Protein AF-A0A7V4AUJ7-F1 (afdb_monomer)

Solvent-accessible surface area (backbone atoms only — not comparable to full-atom values): 18525 Å² total; per-residue (Å²): 136,83,88,82,91,78,90,82,88,80,89,81,88,78,79,81,79,78,72,78,74,72,74,77,81,68,85,51,76,66,56,59,48,64,54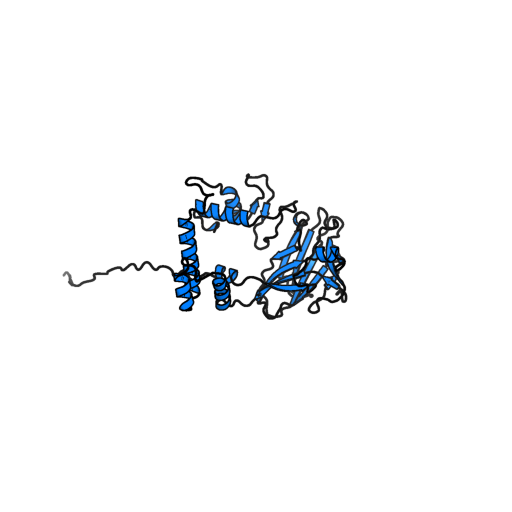,50,55,68,39,84,62,47,52,26,65,80,48,88,76,77,71,46,27,68,61,34,34,77,69,70,65,28,45,79,42,75,29,17,62,84,26,30,38,29,36,36,41,49,51,42,72,58,30,35,23,45,36,33,41,29,34,18,57,36,38,65,89,76,21,62,41,72,70,23,32,42,34,42,36,35,20,59,31,85,83,55,82,42,81,77,44,75,50,76,42,46,45,46,60,46,44,52,94,50,48,44,74,42,58,61,68,39,84,40,60,56,49,41,52,32,17,40,36,40,34,34,74,37,47,62,86,42,52,33,31,30,26,26,30,78,34,66,66,44,86,65,41,48,14,27,52,56,83,41,77,37,79,55,29,26,55,23,35,39,33,27,20,20,53,67,82,50,66,68,66,34,48,52,58,56,56,70,74,52,70,48,83,41,79,75,25,49,68,16,34,53,28,46,76,73,66,36,60,66,57,17,53,52,36,43,50,51,37,50,52,58,46,47,70,71,64,59,74,57,79,84,66,50,93,89,65,78,76,88,38,68,58,54,48,35,33,72,73,68,31,33,45,57,76,48,86,61,88,92,81,50,57,62,43,68,60,53,87,66,52,54,93,71,43,49,41,64,80,33,73,50,62,63,56,59,71,58,52,54,49,51,26,48,49,40,20,74,74,68,71,45,72,85,43,108

Nearest PDB structures (foldseek):
  7r1m-assembly1_C  TM=3.517E-01  e=2.774E-01  Bacillus cereus ATCC 14579
  6brb-assembly1_A  TM=3.206E-01  e=3.524E-01  Homo sapiens
  4twt-assembly2_D  TM=2.444E-01  e=1.938E-01  Homo sapiens
  7ta6-assembly7_G  TM=2.572E-01  e=1.938E-01  Homo sapiens
  6x83-assembly2_F  TM=2.502E-01  e=1.719E-01  Homo sapiens

Sequence (330 aa):
MRNLVRFALPLGLLLCLAAAASSDAAPGPVFDDALNYAVVDQTCPPVDPAQEGLVLVAQGKAQWVQLSSKSPVGQSFTLSDRARRLWRIFVGISHWPDSWQEGEAVTFTLYDSPEKRTKLYSRTLDFDHKWSKWDTAFDVDIEAAPGQSFYFELTHNGGGDDRINVTAVSGNVYPRGSARIGGVEQPDLDLTFTVTAKPQPDREANLRRFIGRFDLQHPLLEKARQACDEGDLDRTCIEILRAVEAHLRKADWIPWLKPGEKPDVSRMEKVVTEGRLYSTREDGEGAWIEMSRQTTWREVWPGSASYVRHNDLFADLGRAYAATKDERYA

Mean predicted aligned error: 8.4 Å

Secondary structure (DSSP, 8-state):
----------------------------HHHHHHHS--EEEEEES--SS---HHHHHHTTSSEEEEEBTTB-EEEEEE--TTEEEEEEEEE-EE-TTT---TT-EEEEEEESSTT--SEEEEEEEEGGGTT-SSSEEEEEEEE--TT-EEEEEEEE-S-TTS-EEEEEEES---TT--EEETTEEETTEEE-EEEEEEE---HHHHHHHHHTTS-TTSGGGHHHHHHHHTT-HHHHHHHHHHHHHHHHHHHT--TTS-TT-----HHHHHHHHH-EEESSSSTTSS-EEE-STT--TTPBPTTSSPBP-HHHHHHHHHHHHHHH--GGG-

Structure (mmCIF, N/CA/C/O backbone):
data_AF-A0A7V4AUJ7-F1
#
_entry.id   AF-A0A7V4AUJ7-F1
#
loop_
_atom_site.group_PDB
_atom_site.id
_atom_site.type_symbol
_atom_site.label_atom_id
_atom_site.label_alt_id
_atom_site.label_comp_id
_atom_site.label_asym_id
_atom_site.label_entity_id
_atom_site.label_seq_id
_atom_site.pdbx_PDB_ins_code
_atom_site.Cartn_x
_atom_site.Cartn_y
_atom_site.Cartn_z
_atom_site.occupancy
_atom_site.B_iso_or_equiv
_atom_site.auth_seq_id
_atom_site.auth_comp_id
_atom_site.auth_asym_id
_atom_site.auth_atom_id
_atom_site.pdbx_PDB_model_num
ATOM 1 N N . MET A 1 1 ? 87.855 -17.461 -7.036 1.00 38.94 1 MET A N 1
ATOM 2 C CA . MET A 1 1 ? 87.345 -16.079 -7.170 1.00 38.94 1 MET A CA 1
ATOM 3 C C . MET A 1 1 ? 86.432 -16.009 -8.386 1.00 38.94 1 MET A C 1
ATOM 5 O O . MET A 1 1 ? 86.884 -16.342 -9.468 1.00 38.94 1 MET A O 1
ATOM 9 N N . ARG A 1 2 ? 85.195 -15.546 -8.159 1.00 36.09 2 ARG A N 1
ATOM 10 C CA . ARG A 1 2 ? 84.187 -15.046 -9.119 1.00 36.09 2 ARG A CA 1
ATOM 11 C C . ARG A 1 2 ? 83.431 -16.051 -10.009 1.00 36.09 2 ARG A C 1
ATOM 13 O O . ARG A 1 2 ? 83.872 -16.457 -11.073 1.00 36.09 2 ARG A O 1
ATOM 20 N N . ASN A 1 3 ? 82.218 -16.322 -9.521 1.00 39.59 3 ASN A N 1
ATOM 21 C CA . ASN A 1 3 ? 81.003 -16.760 -10.207 1.00 39.59 3 ASN A CA 1
ATOM 22 C C . ASN A 1 3 ? 80.727 -16.004 -11.514 1.00 39.59 3 ASN A C 1
ATOM 24 O O . ASN A 1 3 ? 80.906 -14.788 -11.545 1.00 39.59 3 ASN A O 1
ATOM 28 N N . LEU A 1 4 ? 80.114 -16.686 -12.487 1.00 34.28 4 LEU A N 1
ATOM 29 C CA . LEU A 1 4 ? 78.798 -16.303 -13.026 1.00 34.28 4 LEU A CA 1
ATOM 30 C C . LEU A 1 4 ? 78.289 -17.366 -14.009 1.00 34.28 4 LEU A C 1
ATOM 32 O O . LEU A 1 4 ? 78.762 -17.496 -15.132 1.00 34.28 4 LEU A O 1
ATOM 36 N N . VAL A 1 5 ? 77.290 -18.112 -13.544 1.00 43.66 5 VAL A N 1
ATOM 37 C CA . VAL A 1 5 ? 76.412 -18.969 -14.342 1.00 43.66 5 VAL A CA 1
ATOM 38 C C . VAL A 1 5 ? 75.468 -18.063 -15.137 1.00 43.66 5 VAL A C 1
ATOM 40 O O . VAL A 1 5 ? 74.838 -17.178 -14.556 1.00 43.66 5 VAL A O 1
ATOM 43 N N . ARG A 1 6 ? 75.338 -18.282 -16.449 1.00 39.53 6 ARG A N 1
ATOM 44 C CA . ARG A 1 6 ? 74.234 -17.740 -17.253 1.00 39.53 6 ARG A CA 1
ATOM 45 C C . ARG A 1 6 ? 73.571 -18.868 -18.033 1.00 39.53 6 ARG A C 1
ATOM 47 O O . ARG A 1 6 ? 74.145 -19.413 -18.969 1.00 39.53 6 ARG A O 1
ATOM 54 N N . PHE A 1 7 ? 72.361 -19.192 -17.589 1.00 36.75 7 PHE A N 1
ATOM 55 C CA . PHE A 1 7 ? 71.356 -19.956 -18.314 1.00 36.75 7 PHE A CA 1
ATOM 56 C C . PHE A 1 7 ? 70.858 -19.148 -19.515 1.00 36.75 7 PHE A C 1
ATOM 58 O O . PHE A 1 7 ? 70.674 -17.933 -19.414 1.00 36.75 7 PHE A O 1
ATOM 65 N N . ALA A 1 8 ? 70.596 -19.830 -20.625 1.00 39.31 8 ALA A N 1
ATOM 66 C CA . ALA A 1 8 ? 69.880 -19.282 -21.764 1.00 39.31 8 ALA A CA 1
ATOM 67 C C . ALA A 1 8 ? 68.774 -20.256 -22.195 1.00 39.31 8 ALA A C 1
ATOM 69 O O . ALA A 1 8 ? 69.020 -21.460 -22.246 1.00 39.31 8 ALA A O 1
ATOM 70 N N . LEU A 1 9 ? 67.632 -19.654 -22.569 1.00 36.66 9 LEU A N 1
ATOM 71 C CA . LEU A 1 9 ? 66.413 -20.179 -23.224 1.00 36.66 9 LEU A CA 1
ATOM 72 C C . LEU A 1 9 ? 65.351 -20.858 -22.324 1.00 36.66 9 LEU A C 1
ATOM 74 O O . LEU A 1 9 ? 65.737 -21.442 -21.314 1.00 36.66 9 LEU A O 1
ATOM 78 N N . PRO A 1 10 ? 64.037 -20.869 -22.692 1.00 44.09 10 PRO A N 1
ATOM 79 C CA . PRO A 1 10 ? 63.358 -20.289 -23.876 1.00 44.09 10 PRO A CA 1
ATOM 80 C C . PRO A 1 10 ? 61.980 -19.601 -23.614 1.00 44.09 10 PRO A C 1
ATOM 82 O O . PRO A 1 10 ? 61.483 -19.553 -22.498 1.00 44.09 10 PRO A O 1
ATOM 85 N N . LEU A 1 11 ? 61.391 -19.085 -24.707 1.00 45.84 11 LEU A N 1
ATOM 86 C CA . LEU A 1 11 ? 59.956 -18.946 -25.045 1.00 45.84 11 LEU A CA 1
ATOM 87 C C . LEU A 1 11 ? 58.922 -18.689 -23.926 1.00 45.84 11 LEU A C 1
ATOM 89 O O . LEU A 1 11 ? 58.573 -19.577 -23.156 1.00 45.84 11 LEU A O 1
ATOM 93 N N . GLY A 1 12 ? 58.261 -17.533 -24.011 1.00 35.00 12 GLY A N 1
ATOM 94 C CA . GLY A 1 12 ? 56.989 -17.268 -23.337 1.00 35.00 12 GLY A CA 1
ATOM 95 C C . GLY A 1 12 ? 56.209 -16.168 -24.051 1.00 35.00 12 GLY A C 1
ATOM 96 O O . GLY A 1 12 ? 56.173 -15.033 -23.589 1.00 35.00 12 GLY A O 1
ATOM 97 N N . LEU A 1 13 ? 55.625 -16.491 -25.207 1.00 40.44 13 LEU A N 1
ATOM 98 C CA . LEU A 1 13 ? 54.662 -15.633 -25.896 1.00 40.44 13 LEU A CA 1
ATOM 99 C C . LEU A 1 13 ? 53.314 -15.760 -25.159 1.00 40.44 13 LEU A C 1
ATOM 101 O O . LEU A 1 13 ? 52.546 -16.681 -25.426 1.00 40.44 13 LEU A O 1
ATOM 105 N N . LEU A 1 14 ? 53.050 -14.883 -24.187 1.00 36.50 14 LEU A N 1
ATOM 106 C CA . LEU A 1 14 ? 51.737 -14.786 -23.545 1.00 36.50 14 LEU A CA 1
ATOM 107 C C . LEU A 1 14 ? 50.822 -13.912 -24.416 1.00 36.50 14 LEU A C 1
ATOM 109 O O . LEU A 1 14 ? 50.899 -12.685 -24.391 1.00 36.50 14 LEU A O 1
ATOM 113 N N . LEU A 1 15 ? 49.954 -14.555 -25.200 1.00 37.38 15 LEU A N 1
ATOM 114 C CA . LEU A 1 15 ? 48.761 -13.913 -25.746 1.00 37.38 15 LEU A CA 1
ATOM 115 C C . LEU A 1 15 ? 47.776 -13.683 -24.591 1.00 37.38 15 LEU A C 1
ATOM 117 O O . LEU A 1 15 ? 47.091 -14.606 -24.153 1.00 37.38 15 LEU A O 1
ATOM 121 N N . CYS A 1 16 ? 47.687 -12.447 -24.106 1.00 34.44 16 CYS A N 1
ATOM 122 C CA . CYS A 1 16 ? 46.568 -12.005 -23.280 1.00 34.44 16 CYS A CA 1
ATOM 123 C C . CYS A 1 16 ? 45.332 -11.826 -24.173 1.00 34.44 16 CYS A C 1
ATOM 125 O O . CYS A 1 16 ? 45.073 -10.741 -24.691 1.00 34.44 16 CYS A O 1
ATOM 127 N N . LEU A 1 17 ? 44.568 -12.904 -24.362 1.00 37.34 17 LEU A N 1
ATOM 128 C CA . LEU A 1 17 ? 43.171 -12.824 -24.781 1.00 37.34 17 LEU A CA 1
ATOM 129 C C . LEU A 1 17 ? 42.378 -12.193 -23.632 1.00 37.34 17 LEU A C 1
ATOM 131 O O . LEU A 1 17 ? 41.931 -12.877 -22.714 1.00 37.34 17 LEU A O 1
ATOM 135 N N . ALA A 1 18 ? 42.230 -10.871 -23.671 1.00 39.69 18 ALA A N 1
ATOM 136 C CA . ALA A 1 18 ? 41.219 -10.178 -22.892 1.00 39.69 18 ALA A CA 1
ATOM 137 C C . ALA A 1 18 ? 39.850 -10.529 -23.490 1.00 39.69 18 ALA A C 1
ATOM 139 O O . ALA A 1 18 ? 39.343 -9.843 -24.376 1.00 39.69 18 ALA A O 1
ATOM 140 N N . ALA A 1 19 ? 39.268 -11.639 -23.036 1.00 35.47 19 ALA A N 1
ATOM 141 C CA . ALA A 1 19 ? 37.839 -11.848 -23.164 1.00 35.47 19 ALA A CA 1
ATOM 142 C C . ALA A 1 19 ? 37.172 -10.738 -22.346 1.00 35.47 19 ALA A C 1
ATOM 144 O O . ALA A 1 19 ? 37.244 -10.732 -21.117 1.00 35.47 19 ALA A O 1
ATOM 145 N N . ALA A 1 20 ? 36.576 -9.763 -23.032 1.00 36.66 20 ALA A N 1
ATOM 146 C CA . ALA A 1 20 ? 35.587 -8.903 -22.417 1.00 36.66 20 ALA A CA 1
ATOM 147 C C . ALA A 1 20 ? 34.472 -9.832 -21.935 1.00 36.66 20 ALA A C 1
ATOM 149 O O . ALA A 1 20 ? 33.685 -10.330 -22.738 1.00 36.66 20 ALA A O 1
ATOM 150 N N . ALA A 1 21 ? 34.475 -10.142 -20.640 1.00 34.22 21 ALA A N 1
ATOM 151 C CA . ALA A 1 21 ? 33.353 -10.784 -19.994 1.00 34.22 21 ALA A CA 1
ATOM 152 C C . ALA A 1 21 ? 32.177 -9.816 -20.133 1.00 34.22 21 ALA A C 1
ATOM 154 O O . ALA A 1 21 ? 32.065 -8.843 -19.390 1.00 34.22 21 ALA A O 1
ATOM 155 N N . SER A 1 22 ? 31.336 -10.041 -21.140 1.00 35.91 22 SER A N 1
ATOM 156 C CA . SER A 1 22 ? 29.960 -9.587 -21.092 1.00 35.91 22 SER A CA 1
ATOM 157 C C . SER A 1 22 ? 29.390 -10.200 -19.824 1.00 35.91 22 SER A C 1
ATOM 159 O O . SER A 1 22 ? 29.213 -11.413 -19.755 1.00 35.91 22 SER A O 1
ATOM 161 N N . SER A 1 23 ? 29.206 -9.387 -18.786 1.00 35.72 23 SER A N 1
ATOM 162 C CA . SER A 1 23 ? 28.410 -9.787 -17.639 1.00 35.72 23 SER A CA 1
ATOM 163 C C . SER A 1 23 ? 27.050 -10.183 -18.195 1.00 35.72 23 SER A C 1
ATOM 165 O O . SER A 1 23 ? 26.313 -9.316 -18.672 1.00 35.72 23 SER A O 1
ATOM 167 N N . ASP A 1 24 ? 26.755 -11.480 -18.221 1.00 36.72 24 ASP A N 1
ATOM 168 C CA . ASP A 1 24 ? 25.409 -11.952 -18.489 1.00 36.72 24 ASP A CA 1
ATOM 169 C C . ASP A 1 24 ? 24.522 -11.264 -17.456 1.00 36.72 24 ASP A C 1
ATOM 171 O O . ASP A 1 24 ? 24.656 -11.485 -16.250 1.00 36.72 24 ASP A O 1
ATOM 175 N N . ALA A 1 25 ? 23.713 -10.316 -17.926 1.00 45.06 25 ALA A N 1
ATOM 176 C CA . ALA A 1 25 ? 22.803 -9.548 -17.101 1.00 45.06 25 ALA A CA 1
ATOM 177 C C . ALA A 1 25 ? 21.681 -10.488 -16.657 1.00 45.06 25 ALA A C 1
ATOM 179 O O . ALA A 1 25 ? 20.591 -10.488 -17.223 1.00 45.06 25 ALA A O 1
ATOM 180 N N . ALA A 1 26 ? 21.977 -11.345 -15.682 1.00 44.91 26 ALA A N 1
ATOM 181 C CA . ALA A 1 26 ? 20.960 -12.078 -14.960 1.00 44.91 26 ALA A CA 1
ATOM 182 C C . ALA A 1 26 ? 20.046 -11.040 -14.288 1.00 44.91 26 ALA A C 1
ATOM 184 O O . ALA A 1 26 ? 20.558 -10.081 -13.695 1.00 44.91 26 ALA A O 1
ATOM 185 N N . PRO A 1 27 ? 18.715 -11.176 -14.386 1.00 54.59 27 PRO A N 1
ATOM 186 C CA . PRO A 1 27 ? 17.822 -10.244 -13.721 1.00 54.59 27 PRO A CA 1
ATOM 187 C C . PRO A 1 27 ? 18.103 -10.224 -12.216 1.00 54.59 27 PRO A C 1
ATOM 189 O O . PRO A 1 27 ? 18.207 -11.271 -11.579 1.00 54.59 27 PRO A O 1
ATOM 192 N N . GLY A 1 28 ? 18.277 -9.024 -11.664 1.00 64.38 28 GLY A N 1
ATOM 193 C CA . GLY A 1 28 ? 18.573 -8.831 -10.248 1.00 64.38 28 GLY A CA 1
ATOM 194 C C . GLY A 1 28 ? 17.335 -8.947 -9.345 1.00 64.38 28 GLY A C 1
ATOM 195 O O . GLY A 1 28 ? 16.204 -8.992 -9.835 1.00 64.38 28 GLY A O 1
ATOM 196 N N . PRO A 1 29 ? 17.527 -8.899 -8.013 1.00 77.62 29 PRO A N 1
ATOM 197 C CA . PRO A 1 29 ? 16.459 -9.069 -7.018 1.00 77.62 29 PRO A CA 1
ATOM 198 C C . PRO A 1 29 ? 15.284 -8.087 -7.172 1.00 77.62 29 PRO A C 1
ATOM 200 O O . PRO A 1 29 ? 14.169 -8.400 -6.769 1.00 77.62 29 PRO A O 1
ATOM 203 N N . VAL A 1 30 ? 15.508 -6.918 -7.780 1.00 81.88 30 VAL A N 1
ATOM 204 C CA . VAL A 1 30 ? 14.466 -5.907 -8.026 1.00 81.88 30 VAL A CA 1
ATOM 205 C C . VAL A 1 30 ? 13.456 -6.374 -9.076 1.00 81.88 30 VAL A C 1
ATOM 207 O O . VAL A 1 30 ? 12.256 -6.176 -8.901 1.00 81.88 30 VAL A O 1
ATOM 210 N N . PHE A 1 31 ? 13.917 -7.011 -10.159 1.00 86.69 31 PHE A N 1
ATOM 211 C CA . PHE A 1 31 ? 13.015 -7.506 -11.200 1.00 86.69 31 PHE A CA 1
ATOM 212 C C . PHE A 1 31 ? 12.164 -8.658 -10.671 1.00 86.69 31 PHE A C 1
ATOM 214 O O . PHE A 1 31 ? 10.949 -8.652 -10.843 1.00 86.69 31 PHE A O 1
ATOM 221 N N . ASP A 1 32 ? 12.782 -9.595 -9.951 1.00 89.19 32 ASP A N 1
ATOM 222 C CA . ASP A 1 32 ? 12.067 -10.709 -9.330 1.00 89.19 32 ASP A CA 1
ATOM 223 C C . ASP A 1 32 ? 11.018 -10.220 -8.311 1.00 89.19 32 ASP A C 1
ATOM 225 O O . ASP A 1 32 ? 9.900 -10.744 -8.280 1.00 89.19 32 ASP A O 1
ATOM 229 N N . ASP A 1 33 ? 11.324 -9.178 -7.527 1.00 87.25 33 ASP A N 1
ATOM 230 C CA . ASP A 1 33 ? 10.352 -8.558 -6.618 1.00 87.25 33 ASP A CA 1
ATOM 231 C C . ASP A 1 33 ? 9.202 -7.865 -7.367 1.00 87.25 33 ASP A C 1
ATOM 233 O O . ASP A 1 33 ? 8.036 -8.042 -7.009 1.00 87.25 33 ASP A O 1
ATOM 237 N N . ALA A 1 34 ? 9.507 -7.139 -8.449 1.00 88.88 34 ALA A N 1
ATOM 238 C CA . ALA A 1 34 ? 8.501 -6.498 -9.296 1.00 88.88 34 ALA A CA 1
ATOM 239 C C . ALA A 1 34 ? 7.569 -7.523 -9.965 1.00 88.88 34 ALA A C 1
ATOM 241 O O . ALA A 1 34 ? 6.366 -7.287 -10.119 1.00 88.88 34 ALA A O 1
ATOM 242 N N . LEU A 1 35 ? 8.109 -8.683 -10.341 1.00 92.25 35 LEU A N 1
ATOM 243 C CA . LEU A 1 35 ? 7.330 -9.789 -10.877 1.00 92.25 35 LEU A CA 1
ATOM 244 C C . LEU A 1 35 ? 6.467 -10.474 -9.807 1.00 92.25 35 LEU A C 1
ATOM 246 O O . LEU A 1 35 ? 5.375 -10.954 -10.130 1.00 92.25 35 LEU A O 1
ATOM 250 N N . ASN A 1 36 ? 6.914 -10.494 -8.548 1.00 94.00 36 ASN A N 1
ATOM 251 C CA . ASN A 1 36 ? 6.162 -10.995 -7.397 1.00 94.00 36 ASN A CA 1
ATOM 252 C C . ASN A 1 36 ? 5.281 -9.904 -6.759 1.00 94.00 36 ASN A C 1
ATOM 254 O O . ASN A 1 36 ? 5.409 -9.566 -5.579 1.00 94.00 36 ASN A O 1
ATOM 258 N N . TYR A 1 37 ? 4.374 -9.333 -7.553 1.00 92.25 37 TYR A N 1
ATOM 259 C CA . TYR A 1 37 ? 3.518 -8.239 -7.101 1.00 92.25 37 TYR A CA 1
ATOM 260 C C . TYR A 1 37 ? 2.529 -8.664 -6.002 1.00 92.25 37 TYR A C 1
ATOM 262 O O . TYR A 1 37 ? 2.033 -9.793 -5.968 1.00 92.25 37 TYR A O 1
ATOM 270 N N . ALA A 1 38 ? 2.214 -7.722 -5.110 1.00 94.31 38 ALA A N 1
ATOM 271 C CA . ALA A 1 38 ? 1.234 -7.928 -4.050 1.00 94.31 38 ALA A CA 1
ATOM 272 C C . ALA A 1 38 ? -0.183 -8.088 -4.621 1.00 94.31 38 ALA A C 1
ATOM 274 O O . ALA A 1 38 ? -0.580 -7.383 -5.549 1.00 94.31 38 ALA A O 1
ATOM 275 N N . VAL A 1 39 ? -0.962 -8.988 -4.029 1.00 94.75 39 VAL A N 1
ATOM 276 C CA . VAL A 1 39 ? -2.370 -9.233 -4.367 1.00 94.75 39 VAL A CA 1
ATOM 277 C C . VAL A 1 39 ? -3.248 -8.976 -3.153 1.00 94.75 39 VAL A C 1
ATOM 279 O O . VAL A 1 39 ? -2.764 -9.019 -2.023 1.00 94.75 39 VAL A O 1
ATOM 282 N N . VAL A 1 40 ? -4.537 -8.714 -3.373 1.00 96.00 40 VAL A N 1
ATOM 283 C CA . VAL A 1 40 ? -5.521 -8.677 -2.284 1.00 96.00 40 VAL A CA 1
ATOM 284 C C . VAL A 1 40 ? -5.577 -10.060 -1.632 1.00 96.00 40 VAL A C 1
ATOM 286 O O . VAL A 1 40 ? -5.789 -11.060 -2.316 1.00 96.00 40 VAL A O 1
ATOM 289 N N . ASP A 1 41 ? -5.340 -10.103 -0.323 1.00 96.88 41 ASP A N 1
ATOM 290 C CA . ASP A 1 41 ? -5.312 -11.331 0.474 1.00 96.88 41 ASP A CA 1
ATOM 291 C C . ASP A 1 41 ? -6.544 -11.442 1.375 1.00 96.88 41 ASP A C 1
ATOM 293 O O . ASP A 1 41 ? -7.212 -12.473 1.365 1.00 96.88 41 ASP A O 1
ATOM 297 N N . GLN A 1 42 ? -6.869 -10.375 2.113 1.00 96.81 42 GLN A N 1
ATOM 298 C CA . GLN A 1 42 ? -8.049 -10.297 2.980 1.00 96.81 42 GLN A CA 1
ATOM 299 C C . GLN A 1 42 ? -8.815 -9.002 2.713 1.00 96.81 42 GLN A C 1
ATOM 301 O O . GLN A 1 42 ? -8.205 -7.962 2.462 1.00 96.81 42 GLN A O 1
ATOM 306 N N . THR A 1 43 ? -10.137 -9.047 2.828 1.00 97.12 43 THR A N 1
ATOM 307 C CA . THR A 1 43 ? -11.010 -7.869 2.774 1.00 97.12 43 THR A CA 1
ATOM 308 C C . THR A 1 43 ? -12.112 -7.990 3.816 1.00 97.12 43 THR A C 1
ATOM 310 O O . THR A 1 43 ? -12.609 -9.084 4.091 1.00 97.12 43 THR A O 1
ATOM 313 N N . CYS A 1 44 ? -12.496 -6.857 4.391 1.00 97.06 44 CYS A N 1
ATOM 314 C CA . CYS A 1 44 ? -13.678 -6.727 5.222 1.00 97.06 44 CYS A CA 1
ATOM 315 C C . CYS A 1 44 ? -14.447 -5.462 4.805 1.00 97.06 44 CYS A C 1
ATOM 317 O O . CYS A 1 44 ? -13.861 -4.376 4.836 1.00 97.06 44 CYS A O 1
ATOM 319 N N . PRO A 1 45 ? -15.732 -5.571 4.422 1.00 95.88 45 PRO A N 1
ATOM 320 C CA . PRO A 1 45 ? -16.462 -6.815 4.155 1.00 95.88 45 PRO A CA 1
ATOM 321 C C . PRO A 1 45 ? -15.888 -7.568 2.931 1.00 95.88 45 PRO A C 1
ATOM 323 O O . PRO A 1 45 ? -15.194 -6.962 2.111 1.00 95.88 45 PRO A O 1
ATOM 326 N N . PRO A 1 46 ? -16.187 -8.871 2.758 1.00 91.69 46 PRO A N 1
ATOM 327 C CA . PRO A 1 46 ? -15.693 -9.677 1.639 1.00 91.69 46 PRO A CA 1
ATOM 328 C C . PRO A 1 46 ? -16.471 -9.392 0.340 1.00 91.69 46 PRO A C 1
ATOM 330 O O . PRO A 1 46 ? -17.181 -10.247 -0.186 1.00 91.69 46 PRO A O 1
ATOM 333 N N . VAL A 1 47 ? -16.382 -8.160 -0.162 1.00 87.69 47 VAL A N 1
ATOM 334 C CA . VAL A 1 47 ? -16.995 -7.736 -1.431 1.00 87.69 47 VAL A CA 1
ATOM 335 C C . VAL A 1 47 ? -15.995 -7.856 -2.584 1.00 87.69 47 VAL A C 1
ATOM 337 O O . VAL A 1 47 ? -14.807 -7.585 -2.406 1.00 87.69 47 VAL A O 1
ATOM 340 N N . ASP A 1 48 ? -16.481 -8.261 -3.762 1.00 83.62 48 ASP A N 1
ATOM 341 C CA . ASP A 1 48 ? -15.695 -8.377 -4.997 1.00 83.62 48 ASP A CA 1
ATOM 342 C C . ASP A 1 48 ? -16.349 -7.549 -6.130 1.00 83.62 48 ASP A C 1
ATOM 344 O O . ASP A 1 48 ? -17.491 -7.836 -6.506 1.00 83.62 48 ASP A O 1
ATOM 348 N N . PRO A 1 49 ? -15.686 -6.499 -6.655 1.00 84.62 49 PRO A N 1
ATOM 349 C CA . PRO A 1 49 ? -14.390 -5.989 -6.207 1.00 84.62 49 PRO A CA 1
ATOM 350 C C . PRO A 1 49 ? -14.474 -5.374 -4.803 1.00 84.62 49 PRO A C 1
ATOM 352 O O . PRO A 1 49 ? -15.541 -4.930 -4.370 1.00 84.62 49 PRO A O 1
ATOM 355 N N . ALA A 1 50 ? -13.327 -5.315 -4.118 1.00 84.44 50 ALA A N 1
ATOM 356 C CA . ALA A 1 50 ? -13.196 -4.627 -2.837 1.00 84.44 50 ALA A CA 1
ATOM 357 C C . ALA A 1 50 ? -13.738 -3.191 -2.950 1.00 84.44 50 ALA A C 1
ATOM 359 O O . ALA A 1 50 ? -13.422 -2.477 -3.905 1.00 84.44 50 ALA A O 1
ATOM 360 N N . GLN A 1 51 ? -14.559 -2.780 -1.983 1.00 89.06 51 GLN A N 1
ATOM 361 C CA . GLN A 1 51 ? -15.115 -1.430 -1.898 1.00 89.06 51 GLN A CA 1
ATOM 362 C C . GLN A 1 51 ? -14.576 -0.731 -0.661 1.00 89.06 51 GLN A C 1
ATOM 364 O O . GLN A 1 51 ? -14.348 -1.354 0.372 1.00 89.06 51 GLN A O 1
ATOM 369 N N . GLU A 1 52 ? -14.410 0.574 -0.782 1.00 90.06 52 GLU A N 1
ATOM 370 C CA . GLU A 1 52 ? -13.880 1.416 0.281 1.00 90.06 52 GLU A CA 1
ATOM 371 C C . GLU A 1 52 ? -14.921 1.660 1.365 1.00 90.06 52 GLU A C 1
ATOM 373 O O . GLU A 1 52 ? -16.129 1.716 1.095 1.00 90.06 52 GLU A O 1
ATOM 378 N N . GLY A 1 53 ? -14.446 1.882 2.589 1.00 91.75 53 GLY A N 1
ATOM 379 C CA . GLY A 1 53 ? -15.310 2.090 3.744 1.00 91.75 53 GLY A CA 1
ATOM 380 C C . GLY A 1 53 ? -16.300 3.235 3.536 1.00 91.75 53 GLY A C 1
ATOM 381 O O . GLY A 1 53 ? -17.497 3.079 3.781 1.00 91.75 53 GLY A O 1
ATOM 382 N N . LEU A 1 54 ? -15.830 4.375 3.015 1.00 90.75 54 LEU A N 1
ATOM 383 C CA . LEU A 1 54 ? -16.673 5.555 2.783 1.00 90.75 54 LEU A CA 1
ATOM 384 C C . LEU A 1 54 ? -17.810 5.272 1.787 1.00 90.75 54 LEU A C 1
ATOM 386 O O . LEU A 1 54 ? -18.943 5.708 1.998 1.00 90.75 54 LEU A O 1
ATOM 390 N N . VAL A 1 55 ? -17.530 4.51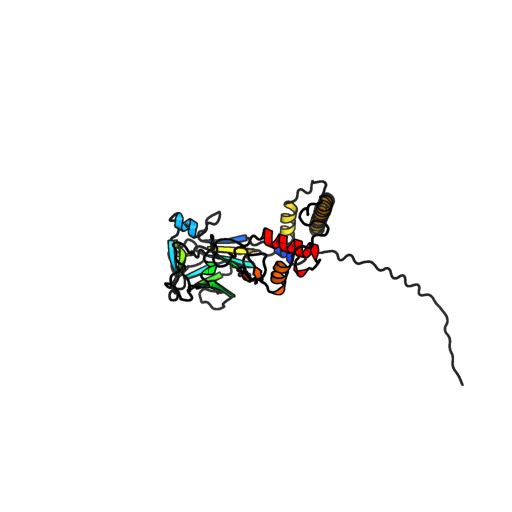2 0.724 1.00 91.94 55 VAL A N 1
ATOM 391 C CA . VAL A 1 55 ? -18.542 4.106 -0.262 1.00 91.94 55 VAL A CA 1
ATOM 392 C C . VAL A 1 55 ? -19.590 3.207 0.393 1.00 91.94 55 VAL A C 1
ATOM 394 O O . VAL A 1 55 ? -20.787 3.380 0.154 1.00 91.94 55 VAL A O 1
ATOM 397 N N . LEU A 1 56 ? -19.165 2.279 1.253 1.00 93.81 56 LEU A N 1
ATOM 398 C CA . LEU A 1 56 ? -20.077 1.408 1.993 1.00 93.81 56 LEU A CA 1
ATOM 399 C C . LEU A 1 56 ? -20.962 2.198 2.962 1.00 93.81 56 LEU A C 1
ATOM 401 O O . LEU A 1 56 ? -22.159 1.914 3.051 1.00 93.81 56 LEU A O 1
ATOM 405 N N . VAL A 1 57 ? -20.420 3.216 3.640 1.00 94.38 57 VAL A N 1
ATOM 406 C CA . VAL A 1 57 ? -21.223 4.095 4.503 1.00 94.38 57 VAL A CA 1
ATOM 407 C C . VAL A 1 57 ? -22.240 4.883 3.684 1.00 94.38 57 VAL A C 1
ATOM 409 O O . VAL A 1 57 ? -23.416 4.913 4.041 1.00 94.38 57 VAL A O 1
ATOM 412 N N . ALA A 1 58 ? -21.834 5.467 2.554 1.00 92.88 58 ALA A N 1
ATOM 413 C CA . ALA A 1 58 ? -22.740 6.214 1.678 1.00 92.88 58 ALA A CA 1
ATOM 414 C C . ALA A 1 58 ? -23.899 5.350 1.138 1.00 92.88 58 ALA A C 1
ATOM 416 O O . ALA A 1 58 ? -24.981 5.861 0.858 1.00 92.88 58 ALA A O 1
ATOM 417 N N . GLN A 1 59 ? -23.691 4.036 1.022 1.00 95.00 59 GLN A N 1
ATOM 418 C CA . GLN A 1 59 ? -24.715 3.061 0.636 1.00 95.00 59 GLN A CA 1
ATOM 419 C C . GLN A 1 59 ? -25.558 2.537 1.814 1.00 95.00 59 GLN A C 1
ATOM 421 O O . GLN A 1 59 ? -26.435 1.701 1.597 1.00 95.00 59 GLN A O 1
ATOM 426 N N . GLY A 1 60 ? -25.284 2.962 3.052 1.00 95.56 60 GLY A N 1
ATOM 427 C CA . GLY A 1 60 ? -25.939 2.447 4.259 1.00 95.56 60 GLY A CA 1
ATOM 428 C C . GLY A 1 60 ? -25.560 1.004 4.614 1.00 95.56 60 GLY A C 1
ATOM 429 O O . GLY A 1 60 ? -26.313 0.329 5.311 1.00 95.56 60 GLY A O 1
ATOM 430 N N . LYS A 1 61 ? -24.423 0.506 4.111 1.00 95.88 61 LYS A N 1
ATOM 431 C CA . LYS A 1 61 ? -23.916 -0.859 4.354 1.00 95.88 61 LYS A CA 1
ATOM 432 C C . LYS A 1 61 ? -22.835 -0.924 5.430 1.00 95.88 61 LYS A C 1
ATOM 434 O O . LYS A 1 61 ? -22.533 -2.006 5.921 1.00 95.88 61 LYS A O 1
ATOM 439 N N . ALA A 1 62 ? -22.252 0.218 5.770 1.00 96.81 62 ALA A N 1
ATOM 440 C CA . ALA A 1 62 ? -21.308 0.393 6.862 1.00 96.81 62 ALA A CA 1
ATOM 441 C C . ALA A 1 62 ? -21.767 1.555 7.754 1.00 96.81 62 ALA A C 1
ATOM 443 O O . ALA A 1 62 ? -22.652 2.331 7.388 1.00 96.81 62 ALA A O 1
ATOM 444 N N . GLN A 1 63 ? -21.153 1.669 8.922 1.00 96.44 63 GLN A N 1
ATOM 445 C CA . GLN A 1 63 ? -21.399 2.691 9.927 1.00 96.44 63 GLN A CA 1
ATOM 446 C C . GLN A 1 63 ? -20.087 3.324 10.391 1.00 96.44 63 GLN A C 1
ATOM 448 O O . GLN A 1 63 ? -18.999 2.794 10.156 1.00 96.44 63 GLN A O 1
ATOM 453 N N . TRP A 1 64 ? -20.210 4.456 11.076 1.00 96.38 64 TRP A N 1
ATOM 454 C CA . TRP A 1 64 ? -19.094 5.111 11.743 1.00 96.38 64 TRP A CA 1
ATOM 455 C C . TRP A 1 64 ? -18.884 4.529 13.135 1.00 96.38 64 TRP A C 1
ATOM 457 O O . TRP A 1 64 ? -19.833 4.401 13.909 1.00 96.38 64 TRP A O 1
ATOM 467 N N . VAL A 1 65 ? -17.630 4.255 13.472 1.00 96.88 65 VAL A N 1
ATOM 468 C CA . VAL A 1 65 ? -17.177 4.112 14.854 1.00 96.88 65 VAL A CA 1
ATOM 469 C C . VAL A 1 65 ? -16.209 5.235 15.180 1.00 96.88 65 VAL A C 1
ATOM 471 O O . VAL A 1 65 ? -15.427 5.674 14.336 1.00 96.88 65 VAL A O 1
ATOM 474 N N . GLN A 1 66 ? -16.296 5.728 16.410 1.00 96.00 66 GLN A N 1
ATOM 475 C CA . GLN A 1 66 ? -15.538 6.889 16.844 1.00 96.00 66 GLN A CA 1
ATOM 476 C C . GLN A 1 66 ? -14.221 6.458 17.485 1.00 96.00 66 GLN A C 1
ATOM 478 O O . GLN A 1 66 ? -14.203 5.812 18.534 1.00 96.00 66 GLN A O 1
ATOM 483 N N . LEU A 1 67 ? -13.122 6.856 16.855 1.00 97.31 67 LEU A N 1
ATOM 484 C CA . LEU A 1 67 ? -11.782 6.808 17.414 1.00 97.31 67 LEU A CA 1
ATOM 485 C C . LEU A 1 67 ? -11.572 8.028 18.321 1.00 97.31 67 LEU A C 1
ATOM 487 O O . LEU A 1 67 ? -11.821 9.153 17.901 1.00 97.31 67 LEU A O 1
ATOM 491 N N . SER A 1 68 ? -11.088 7.805 19.543 1.00 97.31 68 SER A N 1
ATOM 492 C CA . SER A 1 68 ? -10.664 8.870 20.468 1.00 97.31 68 SER A CA 1
ATOM 493 C C . SER A 1 68 ? -9.421 8.454 21.246 1.00 97.31 68 SER A C 1
ATOM 495 O O . SER A 1 68 ? -9.060 7.272 21.262 1.00 97.31 68 SER A O 1
ATOM 497 N N . SER A 1 69 ? -8.775 9.396 21.937 1.00 96.69 69 SER A N 1
ATOM 498 C CA . SER A 1 69 ? -7.539 9.130 22.692 1.00 96.69 69 SER A CA 1
ATOM 499 C C . SER A 1 69 ? -7.737 8.107 23.814 1.00 96.69 69 SER A C 1
ATOM 501 O O . SER A 1 69 ? -6.800 7.429 24.234 1.00 96.69 69 SER A O 1
ATOM 503 N N . LYS A 1 70 ? -8.980 7.963 24.288 1.00 97.19 70 LYS A N 1
ATOM 504 C CA . LYS A 1 70 ? -9.382 7.020 25.341 1.00 97.19 70 LYS A CA 1
ATOM 505 C C . LYS A 1 70 ? -9.962 5.717 24.802 1.00 97.19 70 LYS A C 1
ATOM 507 O O . LYS A 1 70 ? -10.125 4.769 25.564 1.00 97.19 70 LYS A O 1
ATOM 512 N N . SER A 1 71 ? -10.303 5.679 23.519 1.00 97.88 71 SER A N 1
ATOM 513 C CA . SER A 1 71 ? -10.961 4.545 22.883 1.00 97.88 71 SER A CA 1
ATOM 514 C C . SER A 1 71 ? -10.304 4.258 21.533 1.00 97.88 71 SER A C 1
ATOM 516 O O . SER A 1 71 ? -10.870 4.615 20.495 1.00 97.88 71 SER A O 1
ATOM 518 N N . PRO A 1 72 ? -9.108 3.634 21.528 1.00 98.25 72 PRO A N 1
ATOM 519 C CA . PRO A 1 72 ? -8.490 3.151 20.301 1.00 98.25 72 PRO A CA 1
ATOM 520 C C . PRO A 1 72 ? -9.378 2.108 19.623 1.00 98.25 72 PRO A C 1
ATOM 522 O O . PRO A 1 72 ? -10.156 1.407 20.278 1.00 98.25 72 PRO A O 1
ATOM 525 N N . VAL A 1 73 ? -9.244 2.003 18.307 1.00 98.62 73 VAL A N 1
ATOM 526 C CA . VAL A 1 73 ? -10.059 1.127 17.461 1.00 98.62 73 VAL A CA 1
ATOM 527 C C . VAL A 1 73 ? -9.125 0.219 16.673 1.00 98.62 73 VAL A C 1
ATOM 529 O O . VAL A 1 73 ? -8.206 0.704 16.020 1.00 98.62 73 VAL A O 1
ATOM 532 N N . GLY A 1 74 ? -9.325 -1.092 16.729 1.00 98.56 74 GLY A N 1
ATOM 533 C CA . GLY A 1 74 ? -8.449 -2.053 16.063 1.00 98.56 74 GLY A CA 1
ATOM 534 C C . GLY A 1 74 ? -9.172 -3.297 15.577 1.00 98.56 74 GLY A C 1
ATOM 535 O O . GLY A 1 74 ? -10.337 -3.516 15.894 1.00 98.56 74 GLY A O 1
ATOM 536 N N . GLN A 1 75 ? -8.475 -4.110 14.794 1.00 98.69 75 GLN A N 1
ATOM 537 C CA . GLN A 1 75 ? -9.007 -5.332 14.198 1.00 98.69 75 GLN A CA 1
ATOM 538 C C . GLN A 1 75 ? -7.894 -6.366 14.097 1.00 98.69 75 GLN A C 1
ATOM 540 O O . GLN A 1 75 ? -6.788 -6.075 13.626 1.00 98.69 75 GLN A O 1
ATOM 545 N N . SER A 1 76 ? -8.187 -7.590 14.534 1.00 98.69 76 SER A N 1
ATOM 546 C CA . SER A 1 76 ? -7.332 -8.728 14.217 1.00 98.69 76 SER A CA 1
ATOM 547 C C . SER A 1 76 ? -7.677 -9.286 12.843 1.00 98.69 76 SER A C 1
ATOM 549 O O . SER A 1 76 ? -8.826 -9.246 12.405 1.00 98.69 76 SER A O 1
ATOM 551 N N . PHE A 1 77 ? -6.674 -9.800 12.144 1.00 98.62 77 PHE A N 1
ATOM 552 C CA . PHE A 1 77 ? -6.870 -10.457 10.861 1.00 98.62 77 PHE A CA 1
ATOM 553 C C . PHE A 1 77 ? -5.873 -11.584 10.668 1.00 98.62 77 PHE A C 1
ATOM 555 O O . PHE A 1 77 ? -4.821 -11.608 11.305 1.00 98.62 77 PHE A O 1
ATOM 562 N N . THR A 1 78 ? -6.200 -12.516 9.780 1.00 98.50 78 THR A N 1
ATOM 563 C CA . THR A 1 78 ? -5.352 -13.676 9.505 1.00 98.50 78 THR A CA 1
ATOM 564 C C . THR A 1 78 ? -5.093 -13.783 8.015 1.00 98.50 78 THR A C 1
ATOM 566 O O . THR A 1 78 ? -6.034 -13.840 7.223 1.00 98.50 78 THR A O 1
ATOM 569 N N . LEU A 1 79 ? -3.819 -13.827 7.629 1.00 98.19 79 LEU A N 1
ATOM 570 C CA . LEU A 1 79 ? -3.425 -13.967 6.229 1.00 98.19 79 LEU A CA 1
ATOM 571 C C . LEU A 1 79 ? -3.850 -15.321 5.644 1.00 98.19 79 LEU A C 1
ATOM 573 O O . LEU A 1 79 ? -4.207 -16.260 6.362 1.00 98.19 79 LEU A O 1
ATOM 577 N N . SER A 1 80 ? -3.834 -15.441 4.319 1.00 97.56 80 SER A N 1
ATOM 578 C CA . SER A 1 80 ? -4.006 -16.733 3.654 1.00 97.56 80 SER A CA 1
ATOM 579 C C . SER A 1 80 ? -2.753 -17.610 3.776 1.00 97.56 80 SER A C 1
ATOM 581 O O . SER A 1 80 ? -1.643 -17.135 4.026 1.00 97.56 80 SER A O 1
ATOM 583 N N . ASP A 1 81 ? -2.902 -18.906 3.508 1.00 97.31 81 ASP A N 1
ATOM 584 C CA . ASP A 1 81 ? -1.778 -19.858 3.491 1.00 97.31 81 ASP A CA 1
ATOM 585 C C . ASP A 1 81 ? -0.795 -19.614 2.328 1.00 97.31 81 ASP A C 1
ATOM 587 O O . ASP A 1 81 ? 0.307 -20.170 2.272 1.00 97.31 81 ASP A O 1
ATOM 591 N N . ARG A 1 82 ? -1.168 -18.758 1.372 1.00 95.56 82 ARG A N 1
ATOM 592 C CA . ARG A 1 82 ? -0.299 -18.381 0.251 1.00 95.56 82 ARG A CA 1
ATOM 593 C C . ARG A 1 82 ? 0.595 -17.195 0.586 1.00 95.56 82 ARG A C 1
ATOM 595 O O . ARG A 1 82 ? 1.636 -17.046 -0.050 1.00 95.56 82 ARG A O 1
ATOM 602 N N . ALA A 1 83 ? 0.211 -16.373 1.560 1.00 97.06 83 ALA A N 1
ATOM 603 C CA . ALA A 1 83 ? 0.956 -15.184 1.932 1.00 97.06 83 ALA A CA 1
ATOM 604 C C . ALA A 1 83 ? 2.319 -15.545 2.539 1.00 97.06 83 ALA A C 1
ATOM 606 O O . ALA A 1 83 ? 2.448 -16.500 3.309 1.00 97.06 83 ALA A O 1
ATOM 607 N N . ARG A 1 84 ? 3.345 -14.776 2.174 1.00 96.25 84 ARG A N 1
ATOM 608 C CA . ARG A 1 84 ? 4.689 -14.830 2.785 1.00 96.25 84 ARG A CA 1
ATOM 609 C C . ARG A 1 84 ? 5.173 -13.487 3.292 1.00 96.25 84 ARG A C 1
ATOM 611 O O . ARG A 1 84 ? 6.177 -13.394 3.991 1.00 96.25 84 ARG A O 1
ATOM 618 N N . ARG A 1 85 ? 4.474 -12.433 2.900 1.00 96.62 85 ARG A N 1
ATOM 619 C CA . ARG A 1 85 ? 4.795 -11.075 3.283 1.00 96.62 85 ARG A CA 1
ATOM 620 C C . ARG A 1 85 ? 3.524 -10.263 3.278 1.00 96.62 85 ARG A C 1
ATOM 622 O O . ARG A 1 85 ? 2.844 -10.172 2.255 1.00 96.62 85 ARG A O 1
ATOM 629 N N . LEU A 1 86 ? 3.215 -9.692 4.426 1.00 97.50 86 LEU A N 1
ATOM 630 C CA . LEU A 1 86 ? 2.203 -8.668 4.552 1.00 97.50 86 LEU A CA 1
ATOM 631 C C . LEU A 1 86 ? 2.761 -7.395 3.911 1.00 97.50 86 LEU A C 1
ATOM 633 O O . LEU A 1 86 ? 3.773 -6.867 4.360 1.00 97.50 86 LEU A O 1
ATOM 637 N N . TRP A 1 87 ? 2.129 -6.926 2.839 1.00 95.75 87 TRP A N 1
ATOM 638 C CA . TRP A 1 87 ? 2.647 -5.795 2.074 1.00 95.75 87 TRP A CA 1
ATOM 639 C C . TRP A 1 87 ? 2.042 -4.476 2.544 1.00 95.75 87 TRP A C 1
ATOM 641 O O . TRP A 1 87 ? 2.759 -3.556 2.934 1.00 95.75 87 TRP A O 1
ATOM 651 N N . ARG A 1 88 ? 0.710 -4.393 2.535 1.00 95.62 88 ARG A N 1
ATOM 652 C CA . ARG A 1 88 ? -0.018 -3.160 2.844 1.00 95.62 88 ARG A CA 1
ATOM 653 C C . ARG A 1 88 ? -1.377 -3.454 3.446 1.00 95.62 88 ARG A C 1
ATOM 655 O O . ARG A 1 88 ? -2.035 -4.415 3.042 1.00 95.62 88 ARG A O 1
ATOM 662 N N . ILE A 1 89 ? -1.804 -2.572 4.342 1.00 96.88 89 ILE A N 1
ATOM 663 C CA . ILE A 1 89 ? -3.149 -2.551 4.914 1.00 96.88 89 ILE A CA 1
ATOM 664 C C . ILE A 1 89 ? -3.811 -1.232 4.516 1.00 96.88 89 ILE A C 1
ATOM 666 O O . ILE A 1 89 ? -3.223 -0.168 4.682 1.00 96.88 89 ILE A O 1
ATOM 670 N N . PHE A 1 90 ? -5.018 -1.309 3.974 1.00 95.44 90 PHE A N 1
ATOM 671 C CA . PHE A 1 90 ? -5.898 -0.172 3.742 1.00 95.44 90 PHE A CA 1
ATOM 672 C C . PHE A 1 90 ? -6.963 -0.168 4.830 1.00 95.44 90 PHE A C 1
ATOM 674 O O . PHE A 1 90 ? -7.587 -1.205 5.058 1.00 95.44 90 PHE A O 1
ATOM 681 N N . VAL A 1 91 ? -7.160 0.966 5.495 1.00 95.94 91 VAL A N 1
ATOM 682 C CA . VAL A 1 91 ? -8.144 1.113 6.572 1.00 95.94 91 VAL A CA 1
ATOM 683 C C . VAL A 1 91 ? -9.050 2.290 6.257 1.00 95.94 91 VAL A C 1
ATOM 685 O O . VAL A 1 91 ? -8.571 3.357 5.869 1.00 95.94 91 VAL A O 1
ATOM 688 N N . GLY A 1 92 ? -10.354 2.115 6.449 1.00 94.06 92 GLY A N 1
ATOM 689 C CA . GLY A 1 92 ? -11.323 3.185 6.243 1.00 94.06 92 GLY A CA 1
ATOM 690 C C . GLY A 1 92 ? -11.301 4.210 7.378 1.00 94.06 92 GLY A C 1
ATOM 691 O O . GLY A 1 92 ? -12.170 4.231 8.244 1.00 94.06 92 GLY A O 1
ATOM 692 N N . ILE A 1 93 ? -10.275 5.059 7.391 1.00 93.44 93 ILE A N 1
ATOM 693 C CA . ILE A 1 93 ? -10.210 6.271 8.211 1.00 93.44 93 ILE A CA 1
ATOM 694 C C . ILE A 1 93 ? -10.827 7.383 7.376 1.00 93.44 93 ILE A C 1
ATOM 696 O O . ILE A 1 93 ? -10.393 7.607 6.246 1.00 93.44 93 ILE A O 1
ATOM 700 N N . SER A 1 94 ? -11.838 8.069 7.896 1.00 85.06 94 SER A N 1
ATOM 701 C CA . SER A 1 94 ? -12.518 9.109 7.135 1.00 85.06 94 SER A CA 1
ATOM 702 C C . SER A 1 94 ? -12.326 10.480 7.754 1.00 85.06 94 SER A C 1
ATOM 704 O O . SER A 1 94 ? -12.388 10.656 8.967 1.00 85.06 94 SER A O 1
ATOM 706 N N . HIS A 1 95 ? -12.138 11.466 6.883 1.00 81.69 95 HIS A N 1
ATOM 707 C CA . HIS A 1 95 ? -12.307 12.872 7.219 1.00 81.69 95 HIS A CA 1
ATOM 708 C C . HIS A 1 95 ? -13.766 13.321 7.057 1.00 81.69 95 HIS A C 1
ATOM 710 O O . HIS A 1 95 ? -14.057 14.482 7.307 1.00 81.69 95 HIS A O 1
ATOM 716 N N . TRP A 1 96 ? -14.679 12.459 6.590 1.00 81.88 96 TRP A N 1
ATOM 717 C CA . TRP A 1 96 ? -16.077 12.805 6.332 1.00 81.88 96 TRP A CA 1
ATOM 718 C C . TRP A 1 96 ? -17.039 12.101 7.315 1.00 81.88 96 TRP A C 1
ATOM 720 O O . TRP A 1 96 ? -16.819 10.938 7.655 1.00 81.88 96 TRP A O 1
ATOM 730 N N . PRO A 1 97 ? -18.142 12.754 7.737 1.00 80.94 97 PRO A N 1
ATOM 731 C CA . PRO A 1 97 ? -18.409 14.189 7.612 1.00 80.94 97 PRO A CA 1
ATOM 732 C C . PRO A 1 97 ? -17.586 14.991 8.637 1.00 80.94 97 PRO A C 1
ATOM 734 O O . PRO A 1 97 ? -17.870 14.933 9.826 1.00 80.94 97 PRO A O 1
ATOM 737 N N . ASP A 1 98 ? -16.575 15.717 8.146 1.00 81.75 98 ASP A N 1
ATOM 738 C CA . ASP A 1 98 ? -15.623 16.577 8.876 1.00 81.75 98 ASP A CA 1
ATOM 739 C C . ASP A 1 98 ? -15.188 16.069 10.261 1.00 81.75 98 ASP A C 1
ATOM 741 O O . ASP A 1 98 ? -15.222 16.779 11.260 1.00 81.75 98 ASP A O 1
ATOM 745 N N . SER A 1 99 ? -14.780 14.806 10.324 1.00 87.94 99 SER A N 1
ATOM 746 C CA . SER A 1 99 ? -14.363 14.147 11.563 1.00 87.94 99 SER A CA 1
ATOM 747 C C . SER A 1 99 ? -12.856 14.156 11.760 1.00 87.94 99 SER A C 1
ATOM 749 O O . SER A 1 99 ? -12.336 13.241 12.362 1.00 87.94 99 SER A O 1
ATOM 751 N N . TRP A 1 100 ? -12.111 15.058 11.130 1.00 92.75 100 TRP A N 1
ATOM 752 C CA . TRP A 1 100 ? -10.673 15.156 11.373 1.00 92.75 100 TRP A CA 1
ATOM 753 C C . TRP A 1 100 ? -10.303 16.629 11.344 1.00 92.75 100 TRP A C 1
ATOM 755 O O . TRP A 1 100 ? -10.291 17.262 10.280 1.00 92.75 100 TRP A O 1
ATOM 765 N N . GLN A 1 101 ? -10.076 17.163 12.536 1.00 93.25 101 GLN A N 1
ATOM 766 C CA . GLN A 1 101 ? -9.907 18.570 12.857 1.00 93.25 101 GLN A CA 1
ATOM 767 C C . GLN A 1 101 ? -8.431 18.945 13.002 1.00 93.25 101 GLN A C 1
ATOM 769 O O . GLN A 1 101 ? -7.549 18.102 13.185 1.00 93.25 101 GLN A O 1
ATOM 774 N N . GLU A 1 102 ? -8.145 20.238 12.861 1.00 93.19 102 GLU A N 1
ATOM 775 C CA . GLU A 1 102 ? -6.778 20.742 12.953 1.00 93.19 102 GLU A CA 1
ATOM 776 C C . GLU A 1 102 ? -6.184 20.445 14.340 1.00 93.19 102 GLU A C 1
ATOM 778 O O . GLU A 1 102 ? -6.854 20.552 15.370 1.00 93.19 102 GLU A O 1
ATOM 783 N N . GLY A 1 103 ? -4.913 20.041 14.363 1.00 94.19 103 GLY A N 1
ATOM 784 C CA . GLY A 1 103 ? -4.227 19.612 15.582 1.00 94.19 103 GLY A CA 1
ATOM 785 C C . GLY A 1 103 ? -4.480 18.157 15.988 1.00 94.19 103 GLY A C 1
ATOM 786 O O . GLY A 1 103 ? -3.871 17.708 16.957 1.00 94.19 103 GLY A O 1
ATOM 787 N N . GLU A 1 104 ? -5.320 17.412 15.265 1.00 96.00 104 GLU A N 1
ATOM 788 C CA . GLU A 1 104 ? -5.523 15.978 15.491 1.00 96.00 104 GLU A CA 1
ATOM 789 C C . GLU A 1 104 ? -4.566 15.117 14.669 1.00 96.00 104 GLU A C 1
ATOM 791 O O . GLU A 1 104 ? -4.225 15.422 13.521 1.00 96.00 104 GLU A O 1
ATOM 796 N N . ALA A 1 105 ? -4.185 13.977 15.242 1.00 96.19 105 ALA A N 1
ATOM 797 C CA . ALA A 1 105 ? -3.384 12.972 14.563 1.00 96.19 105 ALA A CA 1
ATOM 798 C C . ALA A 1 105 ? -3.825 11.555 14.946 1.00 96.19 105 ALA A C 1
ATOM 800 O O . ALA A 1 105 ? -4.214 11.290 16.085 1.00 96.19 105 ALA A O 1
ATOM 801 N N . VAL A 1 106 ? -3.703 10.630 13.998 1.00 96.81 106 VAL A N 1
ATOM 802 C CA . VAL A 1 106 ? -3.971 9.201 14.175 1.00 96.81 106 VAL A CA 1
ATOM 803 C C . VAL A 1 106 ? -2.678 8.427 14.032 1.00 96.81 106 VAL A C 1
ATOM 805 O O . VAL A 1 106 ? -1.976 8.548 13.031 1.00 96.81 106 VAL A O 1
ATOM 808 N N . THR A 1 107 ? -2.386 7.570 15.000 1.00 97.88 107 THR A N 1
ATOM 809 C CA . THR A 1 107 ? -1.311 6.588 14.890 1.00 97.88 107 THR A CA 1
ATOM 810 C C . THR A 1 107 ? -1.887 5.231 14.529 1.00 97.88 107 THR A C 1
ATOM 812 O O . THR A 1 107 ? -2.634 4.640 15.308 1.00 97.88 107 THR A O 1
ATOM 815 N N . PHE A 1 108 ? -1.490 4.715 13.370 1.00 98.19 108 PHE A N 1
ATOM 816 C CA . PHE A 1 108 ? -1.636 3.309 13.028 1.00 98.19 108 PHE A CA 1
ATOM 817 C C . PHE A 1 108 ? -0.482 2.522 13.641 1.00 98.19 108 PHE A C 1
ATOM 819 O O . PHE A 1 108 ? 0.686 2.893 13.493 1.00 98.19 108 PHE A O 1
ATOM 826 N N . THR A 1 109 ? -0.796 1.412 14.300 1.00 98.75 109 THR A N 1
ATOM 827 C CA . THR A 1 109 ? 0.195 0.472 14.823 1.00 98.75 109 THR A CA 1
ATOM 828 C C . THR A 1 109 ? -0.184 -0.949 14.444 1.00 98.75 109 THR A C 1
ATOM 830 O O . THR A 1 109 ? -1.315 -1.368 14.669 1.00 98.75 109 THR A O 1
ATOM 833 N N . LEU A 1 110 ? 0.770 -1.700 13.898 1.00 98.75 110 LEU A N 1
ATOM 834 C CA . LEU A 1 110 ? 0.622 -3.126 13.634 1.00 98.75 110 LEU A CA 1
ATOM 835 C C . LEU A 1 110 ? 1.361 -3.925 14.703 1.00 98.75 110 LEU A C 1
ATOM 837 O O . LEU A 1 110 ? 2.536 -3.671 14.986 1.00 98.75 110 LEU A O 1
ATOM 841 N N . TYR A 1 111 ? 0.680 -4.928 15.232 1.00 98.81 111 TYR A N 1
ATOM 842 C CA . TYR A 1 111 ? 1.188 -5.879 16.201 1.00 98.81 111 TYR A CA 1
ATOM 843 C C . TYR A 1 111 ? 1.139 -7.303 15.651 1.00 98.81 111 TYR A C 1
ATOM 845 O O . TYR A 1 111 ? 0.341 -7.633 14.771 1.00 98.81 111 TYR A O 1
ATOM 853 N N . ASP A 1 112 ? 1.976 -8.160 16.226 1.00 98.00 112 ASP A N 1
ATOM 854 C CA . ASP A 1 112 ? 1.981 -9.603 15.974 1.00 98.00 112 ASP A CA 1
ATOM 855 C C . ASP A 1 112 ? 0.736 -10.329 16.510 1.00 98.00 112 ASP A C 1
ATOM 857 O O . ASP A 1 112 ? 0.480 -11.471 16.143 1.00 98.00 112 ASP A O 1
ATOM 861 N N . SER A 1 113 ? -0.019 -9.693 17.407 1.00 96.88 113 SER A N 1
ATOM 862 C CA . SER A 1 113 ? -1.126 -10.307 18.135 1.00 96.88 113 SER A CA 1
ATOM 863 C C . SER A 1 113 ? -2.036 -9.254 18.791 1.00 96.88 113 SER A C 1
ATOM 865 O O . SER A 1 113 ? -1.575 -8.140 19.068 1.00 96.88 113 SER A O 1
ATOM 867 N N . PRO A 1 114 ? -3.309 -9.579 19.099 1.00 95.31 114 PRO A N 1
ATOM 868 C CA . PRO A 1 114 ? -4.208 -8.693 19.849 1.00 95.31 114 PRO A CA 1
ATOM 869 C C . PRO A 1 114 ? -3.722 -8.369 21.265 1.00 95.31 114 PRO A C 1
ATOM 871 O O . PRO A 1 114 ? -4.080 -7.332 21.819 1.00 95.31 114 PRO A O 1
ATOM 874 N N . GLU A 1 115 ? -2.882 -9.227 21.852 1.00 97.00 115 GLU A N 1
ATOM 875 C CA . GLU A 1 115 ? -2.217 -8.976 23.135 1.00 97.00 115 GLU A CA 1
ATOM 876 C C . GLU A 1 115 ? -1.074 -7.953 23.022 1.00 97.00 115 GLU A C 1
ATOM 878 O O . GLU A 1 115 ? -0.454 -7.621 24.032 1.00 97.00 115 GLU A O 1
ATOM 883 N N . LYS A 1 116 ? -0.796 -7.444 21.811 1.00 97.50 116 LYS A N 1
ATOM 884 C CA . LYS A 1 116 ? 0.195 -6.397 21.525 1.00 97.50 116 LYS A CA 1
ATOM 885 C C . LYS A 1 116 ? 1.612 -6.762 21.981 1.00 97.50 116 LYS A C 1
ATOM 887 O O . LYS A 1 116 ? 2.353 -5.895 22.444 1.00 97.50 116 LYS A O 1
ATOM 892 N N . ARG A 1 117 ? 1.999 -8.038 21.863 1.00 97.19 117 ARG A N 1
ATOM 893 C CA . ARG A 1 117 ? 3.296 -8.538 22.360 1.00 97.19 117 ARG A CA 1
ATOM 894 C C . ARG A 1 117 ? 4.473 -7.855 21.675 1.00 97.19 117 ARG A C 1
ATOM 896 O O . ARG A 1 117 ? 5.393 -7.407 22.354 1.00 97.19 117 ARG A O 1
ATOM 903 N N . THR A 1 118 ? 4.414 -7.741 20.350 1.00 98.19 118 THR A N 1
ATOM 904 C CA . THR A 1 118 ? 5.465 -7.108 19.550 1.00 98.19 118 THR A CA 1
ATOM 905 C C . THR A 1 118 ? 4.865 -6.063 18.628 1.00 98.19 118 THR A C 1
ATOM 907 O O . THR A 1 118 ? 3.990 -6.368 17.818 1.00 98.19 118 THR A O 1
ATOM 910 N N . LYS A 1 119 ? 5.365 -4.826 18.711 1.00 98.44 119 LYS A N 1
ATOM 911 C CA . LYS A 1 119 ? 5.072 -3.783 17.724 1.00 98.44 119 LYS A CA 1
ATOM 912 C C . LYS A 1 119 ? 5.920 -4.022 16.478 1.00 98.44 119 LYS A C 1
ATOM 914 O O . LYS A 1 119 ? 7.143 -3.962 16.555 1.00 98.44 119 LYS A O 1
ATOM 919 N N . LEU A 1 120 ? 5.264 -4.257 15.348 1.00 97.81 120 LEU A N 1
ATOM 920 C CA . LEU A 1 120 ? 5.905 -4.578 14.074 1.00 97.81 120 LEU A CA 1
ATOM 921 C C . LEU A 1 120 ? 6.044 -3.352 13.165 1.00 97.81 120 LEU A C 1
ATOM 923 O O . LEU A 1 120 ? 7.047 -3.202 12.476 1.00 97.81 120 LEU A O 1
ATOM 927 N N . TYR A 1 121 ? 5.057 -2.455 13.183 1.00 97.50 121 TYR A N 1
ATOM 928 C CA . TYR A 1 121 ? 5.055 -1.232 12.381 1.00 97.50 121 TYR A CA 1
ATOM 929 C C . TYR A 1 121 ? 4.274 -0.124 13.083 1.00 97.50 121 TYR A C 1
ATOM 931 O O . TYR A 1 121 ? 3.358 -0.398 13.860 1.00 97.50 121 TYR A O 1
ATOM 939 N N . SER A 1 122 ? 4.624 1.131 12.804 1.00 97.31 122 SER A N 1
ATOM 940 C CA . SER A 1 122 ? 3.855 2.291 13.244 1.00 97.31 122 SER A CA 1
ATOM 941 C C . SER A 1 122 ? 4.022 3.458 12.278 1.00 97.31 122 SER A C 1
ATOM 943 O O . SER A 1 122 ? 5.137 3.720 11.823 1.00 97.31 122 SER A O 1
ATOM 945 N N . ARG A 1 123 ? 2.921 4.157 11.998 1.00 95.12 123 ARG A N 1
ATOM 946 C CA . ARG A 1 123 ? 2.910 5.419 11.255 1.00 95.12 123 ARG A CA 1
ATOM 947 C C . ARG A 1 123 ? 1.863 6.348 11.851 1.00 95.12 123 ARG A C 1
ATOM 949 O O . ARG A 1 123 ? 0.728 5.934 12.084 1.00 95.12 123 ARG A O 1
ATOM 956 N N . THR A 1 124 ? 2.245 7.600 12.060 1.00 95.12 124 THR A N 1
ATOM 957 C CA . THR A 1 124 ? 1.326 8.665 12.462 1.00 95.12 124 THR A CA 1
ATOM 958 C C . THR A 1 124 ? 0.969 9.512 11.251 1.00 95.12 124 THR A C 1
ATOM 960 O O . THR A 1 124 ? 1.830 9.841 10.440 1.00 95.12 124 THR A O 1
ATOM 963 N N . LEU A 1 125 ? -0.312 9.831 11.139 1.00 92.44 125 LEU A N 1
ATOM 964 C CA . LEU A 1 125 ? -0.881 10.742 10.162 1.00 92.44 125 LEU A CA 1
ATOM 965 C C . LEU A 1 125 ? -1.459 11.919 10.934 1.00 92.44 125 LEU A C 1
ATOM 967 O O . LEU A 1 125 ? -2.176 11.713 11.911 1.00 92.44 125 LEU A O 1
ATOM 971 N N . ASP A 1 126 ? -1.134 13.130 10.521 1.00 92.19 126 ASP A N 1
ATOM 972 C CA . ASP A 1 126 ? -1.726 14.351 11.063 1.00 92.19 126 ASP A CA 1
ATOM 973 C C . ASP A 1 126 ? -2.886 14.838 10.178 1.00 92.19 126 ASP A C 1
ATOM 975 O O . ASP A 1 126 ? -3.255 14.207 9.182 1.00 92.19 126 ASP A O 1
ATOM 979 N N . PHE A 1 127 ? -3.462 15.975 10.554 1.00 91.25 127 PHE A N 1
ATOM 980 C CA . PHE A 1 127 ? -4.526 16.640 9.814 1.00 91.25 127 PHE A CA 1
ATOM 981 C C . PHE A 1 127 ? -4.212 16.873 8.327 1.00 91.25 127 PHE A C 1
ATOM 983 O O . PHE A 1 127 ? -5.119 16.766 7.501 1.00 91.25 127 PHE A O 1
ATOM 990 N N . ASP A 1 128 ? -2.959 17.134 7.944 1.00 87.38 128 ASP A N 1
ATOM 991 C CA . ASP A 1 128 ? -2.611 17.401 6.543 1.00 87.38 128 ASP A CA 1
ATOM 992 C C . ASP A 1 128 ? -2.748 16.151 5.663 1.00 87.38 128 ASP A C 1
ATOM 994 O O . ASP A 1 128 ? -2.964 16.263 4.453 1.00 87.38 128 ASP A O 1
ATOM 998 N N . HIS A 1 129 ? -2.713 14.963 6.272 1.00 86.88 129 HIS A N 1
ATOM 999 C CA . HIS A 1 129 ? -2.908 13.678 5.601 1.00 86.88 129 HIS A CA 1
ATOM 1000 C C . HIS A 1 129 ? -4.388 13.285 5.455 1.00 86.88 129 HIS A C 1
ATOM 1002 O O . HIS A 1 129 ? -4.695 12.295 4.781 1.00 86.88 129 HIS A O 1
ATOM 1008 N N . LYS A 1 130 ? -5.330 14.037 6.048 1.00 86.12 130 LYS A N 1
ATOM 1009 C CA . LYS A 1 130 ? -6.757 13.660 6.087 1.00 86.12 130 LYS A CA 1
ATOM 1010 C C . LYS A 1 130 ? -7.407 13.554 4.705 1.00 86.12 130 LYS A C 1
ATOM 1012 O O . LYS A 1 130 ? -8.425 12.886 4.540 1.00 86.12 130 LYS A O 1
ATOM 1017 N N . TRP A 1 131 ? -6.820 14.207 3.703 1.00 83.62 131 TRP A N 1
ATOM 1018 C CA . TRP A 1 131 ? -7.372 14.363 2.357 1.00 83.62 131 TRP A CA 1
ATOM 1019 C C . TRP A 1 131 ? -7.239 13.134 1.448 1.00 83.62 131 TRP A C 1
ATOM 1021 O O . TRP A 1 131 ? -7.509 13.230 0.245 1.00 83.62 131 TRP A O 1
ATOM 1031 N N . SER A 1 132 ? -6.857 11.971 1.987 1.00 79.12 132 SER A N 1
ATOM 1032 C CA . SER A 1 132 ? -6.972 10.713 1.247 1.00 79.12 132 SER A CA 1
ATOM 1033 C C . SER A 1 132 ? -8.425 10.521 0.795 1.00 79.12 132 SER A C 1
ATOM 1035 O O . SER A 1 132 ? -9.334 10.400 1.613 1.00 79.12 132 SER A O 1
ATOM 1037 N N . LYS A 1 133 ? -8.668 10.508 -0.524 1.00 72.88 133 LYS A N 1
ATOM 1038 C CA . LYS A 1 133 ? -10.016 10.269 -1.087 1.00 72.88 133 LYS A CA 1
ATOM 1039 C C . LYS A 1 133 ? -10.504 8.834 -0.894 1.00 72.88 133 LYS A C 1
ATOM 1041 O O . LYS A 1 133 ? -11.674 8.560 -1.123 1.00 72.88 133 LYS A O 1
ATOM 1046 N N . TRP A 1 134 ? -9.592 7.944 -0.534 1.00 79.44 134 TRP A N 1
ATOM 1047 C CA . TRP A 1 134 ? -9.770 6.504 -0.474 1.00 79.44 134 TRP A CA 1
ATOM 1048 C C . TRP A 1 134 ? -9.385 5.997 0.917 1.00 79.44 134 TRP A C 1
ATOM 1050 O O . TRP A 1 134 ? -8.791 6.749 1.696 1.00 79.44 134 TRP A O 1
ATOM 1060 N N . ASP A 1 135 ? -9.624 4.711 1.186 1.00 90.06 135 ASP A N 1
ATOM 1061 C CA . ASP A 1 135 ? -9.102 4.062 2.392 1.00 90.06 135 ASP A CA 1
ATOM 1062 C C . ASP A 1 135 ? -7.590 4.311 2.523 1.00 90.06 135 ASP A C 1
ATOM 1064 O O . ASP A 1 135 ? -6.815 4.195 1.562 1.00 90.06 135 ASP A O 1
ATOM 1068 N N . THR A 1 136 ? -7.182 4.679 3.732 1.00 91.75 136 THR A N 1
ATOM 1069 C CA . THR A 1 136 ? -5.821 5.093 4.046 1.00 91.75 136 THR A CA 1
ATOM 1070 C C . THR A 1 136 ? -4.885 3.896 3.981 1.00 91.75 136 THR A C 1
ATOM 1072 O O . THR A 1 136 ? -5.102 2.890 4.656 1.00 91.75 136 THR A O 1
ATOM 1075 N N . ALA A 1 137 ? -3.840 4.009 3.162 1.00 92.38 137 ALA A N 1
ATOM 1076 C CA . ALA A 1 137 ? -2.854 2.959 2.948 1.00 92.38 137 ALA A CA 1
ATOM 1077 C C . ALA A 1 137 ? -1.698 3.042 3.955 1.00 92.38 137 ALA A C 1
ATOM 1079 O O . ALA A 1 137 ? -1.113 4.105 4.150 1.00 92.38 137 ALA A O 1
ATOM 1080 N N . PHE A 1 138 ? -1.314 1.895 4.511 1.00 94.06 138 PHE A N 1
ATOM 1081 C CA . PHE A 1 138 ? -0.136 1.726 5.359 1.00 94.06 138 PHE A CA 1
ATOM 1082 C C . PHE A 1 138 ? 0.793 0.667 4.754 1.00 94.06 138 PHE A C 1
ATOM 1084 O O . PHE A 1 138 ? 0.445 -0.518 4.707 1.00 94.06 138 PHE A O 1
ATOM 1091 N N . ASP A 1 139 ? 1.965 1.099 4.281 1.00 92.94 139 ASP A N 1
ATOM 1092 C CA . ASP A 1 139 ? 2.998 0.255 3.661 1.00 92.94 139 ASP A CA 1
ATOM 1093 C C . ASP A 1 139 ? 3.842 -0.379 4.765 1.00 92.94 139 ASP A C 1
ATOM 1095 O O . ASP A 1 139 ? 4.793 0.221 5.266 1.00 92.94 139 ASP A O 1
ATOM 1099 N N . VAL A 1 140 ? 3.429 -1.566 5.205 1.00 93.69 140 VAL A N 1
ATOM 1100 C CA . VAL A 1 140 ? 4.014 -2.233 6.374 1.00 93.69 140 VAL A CA 1
ATOM 1101 C C . VAL A 1 140 ? 5.222 -3.099 6.016 1.00 93.69 140 VAL A C 1
ATOM 1103 O O . VAL A 1 140 ? 6.152 -3.148 6.811 1.00 93.69 140 VAL A O 1
ATOM 1106 N N . ASP A 1 141 ? 5.209 -3.746 4.842 1.00 93.25 141 ASP A N 1
ATOM 1107 C CA . ASP A 1 141 ? 6.273 -4.612 4.294 1.00 93.25 141 ASP A CA 1
ATOM 1108 C C . ASP A 1 141 ? 6.965 -5.523 5.331 1.00 93.25 141 ASP A C 1
ATOM 1110 O O . ASP A 1 141 ? 8.120 -5.323 5.707 1.00 93.25 141 ASP A O 1
ATOM 1114 N N . ILE A 1 142 ? 6.243 -6.543 5.808 1.00 95.56 142 ILE A N 1
ATOM 1115 C CA . ILE A 1 142 ? 6.702 -7.446 6.875 1.00 95.56 142 ILE A CA 1
ATOM 1116 C C . ILE A 1 142 ? 6.635 -8.894 6.409 1.00 95.56 142 ILE A C 1
ATOM 1118 O O . ILE A 1 142 ? 5.625 -9.332 5.854 1.00 95.56 142 ILE A O 1
ATOM 1122 N N . GLU A 1 143 ? 7.695 -9.661 6.658 1.00 95.81 143 GLU A N 1
ATOM 1123 C CA . GLU A 1 143 ? 7.679 -11.112 6.459 1.00 95.81 143 GLU A CA 1
ATOM 1124 C C . GLU A 1 143 ? 6.621 -11.777 7.343 1.00 95.81 143 GLU A C 1
ATOM 1126 O O . GLU A 1 143 ? 6.417 -11.401 8.497 1.00 95.81 143 GLU A O 1
ATOM 1131 N N . ALA A 1 144 ? 5.934 -12.770 6.788 1.00 95.94 144 ALA A N 1
ATOM 1132 C CA . ALA A 1 144 ? 4.849 -13.454 7.467 1.00 95.94 144 ALA A CA 1
ATOM 1133 C C . ALA A 1 144 ? 4.857 -14.948 7.146 1.00 95.94 144 ALA A C 1
ATOM 1135 O O . ALA A 1 144 ? 5.108 -15.364 6.013 1.00 95.94 144 ALA A O 1
ATOM 1136 N N . ALA A 1 145 ? 4.528 -15.766 8.139 1.00 96.81 145 ALA A N 1
ATOM 1137 C CA . ALA A 1 145 ? 4.246 -17.173 7.916 1.00 96.81 145 ALA A CA 1
ATOM 1138 C C . ALA A 1 145 ? 2.866 -17.357 7.242 1.00 96.81 145 ALA A C 1
ATOM 1140 O O . ALA A 1 145 ? 1.963 -16.536 7.441 1.00 96.81 145 ALA A O 1
ATOM 1141 N N . PRO A 1 146 ? 2.672 -18.446 6.468 1.00 97.38 146 PRO A N 1
ATOM 1142 C CA . PRO A 1 146 ? 1.346 -18.863 6.018 1.00 97.38 146 PRO A CA 1
ATOM 1143 C C . PRO A 1 146 ? 0.334 -18.868 7.169 1.00 97.38 146 PRO A C 1
ATOM 1145 O O . PRO A 1 146 ? 0.625 -19.413 8.233 1.00 97.38 146 PRO A O 1
ATOM 1148 N N . GLY A 1 147 ? -0.842 -18.272 6.958 1.00 97.69 147 GLY A N 1
ATOM 1149 C CA . GLY A 1 147 ? -1.910 -18.288 7.960 1.00 97.69 147 GLY A CA 1
ATOM 1150 C C . GLY A 1 147 ? -1.614 -17.487 9.233 1.00 97.69 147 GLY A C 1
ATOM 1151 O O . GLY A 1 147 ? -2.326 -17.649 10.220 1.00 97.69 147 GLY A O 1
ATOM 1152 N N . GLN A 1 148 ? -0.579 -16.639 9.248 1.00 98.19 148 GLN A N 1
ATOM 1153 C CA . GLN A 1 148 ? -0.241 -15.832 10.419 1.00 98.19 148 GLN A CA 1
ATOM 1154 C C . GLN A 1 148 ? -1.321 -14.780 10.707 1.00 98.19 148 GLN A C 1
ATOM 1156 O O . GLN A 1 148 ? -1.804 -14.093 9.799 1.00 98.19 148 GLN A O 1
ATOM 1161 N N . SER A 1 149 ? -1.674 -14.647 11.987 1.00 98.44 149 SER A N 1
ATOM 1162 C CA . SER A 1 149 ? -2.566 -13.602 12.485 1.00 98.44 149 SER A CA 1
ATOM 1163 C C . SER A 1 149 ? -1.790 -12.362 12.917 1.00 98.44 149 SER A C 1
ATOM 1165 O O . SER A 1 149 ? -0.657 -12.453 13.383 1.00 98.44 149 SER A O 1
ATOM 1167 N N . PHE A 1 150 ? -2.432 -11.210 12.780 1.00 98.75 150 PHE A N 1
ATOM 1168 C CA . PHE A 1 150 ? -1.932 -9.904 13.188 1.00 98.75 150 PHE A CA 1
ATOM 1169 C C . PHE A 1 150 ? -3.057 -9.100 13.839 1.00 98.75 150 PHE A C 1
ATOM 1171 O O . PHE A 1 150 ? -4.233 -9.463 13.758 1.00 98.75 150 PHE A O 1
ATOM 1178 N N . TYR A 1 151 ? -2.698 -7.981 14.460 1.00 98.81 151 TYR A N 1
ATOM 1179 C CA . TYR A 1 151 ? -3.649 -7.000 14.974 1.00 98.81 151 TYR A CA 1
ATOM 1180 C C . TYR A 1 151 ? -3.180 -5.599 14.610 1.00 98.81 151 TYR A C 1
ATOM 1182 O O . TYR A 1 151 ? -2.058 -5.225 14.949 1.00 98.81 151 TYR A O 1
ATOM 1190 N N . PHE A 1 152 ? -4.020 -4.824 13.926 1.00 98.81 152 PHE A N 1
ATOM 1191 C CA . PHE A 1 152 ? -3.769 -3.397 13.761 1.00 98.81 152 PHE A CA 1
ATOM 1192 C C . PHE A 1 152 ? -4.636 -2.584 14.716 1.00 98.81 152 PHE A C 1
ATOM 1194 O O . PHE A 1 152 ? -5.759 -2.968 15.036 1.00 98.81 152 PHE A O 1
ATOM 1201 N N . GLU A 1 153 ? -4.118 -1.437 15.139 1.00 98.75 153 GLU A N 1
ATOM 1202 C CA . GLU A 1 153 ? -4.813 -0.486 15.995 1.00 98.75 153 GLU A CA 1
ATOM 1203 C C . GLU A 1 153 ? -4.601 0.940 15.504 1.00 98.75 153 GLU A C 1
ATOM 1205 O O . GLU A 1 153 ? -3.489 1.340 15.161 1.00 98.75 153 GLU A O 1
ATOM 1210 N N . LEU A 1 154 ? -5.682 1.706 15.517 1.00 98.69 154 LEU A N 1
ATOM 1211 C CA . LEU A 1 154 ? -5.705 3.145 15.360 1.00 98.69 154 LEU A CA 1
ATOM 1212 C C . LEU A 1 154 ? -5.834 3.778 16.743 1.00 98.69 154 LEU A C 1
ATOM 1214 O O . LEU A 1 154 ? -6.708 3.410 17.530 1.00 98.69 154 LEU A O 1
ATOM 1218 N N . THR A 1 155 ? -4.968 4.741 17.032 1.00 98.44 155 THR A N 1
ATOM 1219 C CA . THR A 1 155 ? -4.993 5.533 18.266 1.00 98.44 155 THR A CA 1
ATOM 1220 C C . THR A 1 155 ? -5.063 7.010 17.909 1.00 98.44 155 THR A C 1
ATOM 1222 O O . THR A 1 155 ? -4.260 7.477 17.105 1.00 98.44 155 THR A O 1
ATOM 1225 N N . HIS A 1 156 ? -6.009 7.742 18.497 1.00 97.69 156 HIS A N 1
ATOM 1226 C CA . HIS A 1 156 ? -6.028 9.201 18.411 1.00 97.69 156 HIS A CA 1
ATOM 1227 C C . HIS A 1 156 ? -4.957 9.781 19.340 1.00 97.69 156 HIS A C 1
ATOM 1229 O O . HIS A 1 156 ? -4.859 9.375 20.499 1.00 97.69 156 HIS A O 1
ATOM 1235 N N . ASN A 1 157 ? -4.181 10.751 18.868 1.00 97.25 157 ASN A N 1
ATOM 1236 C CA . ASN A 1 157 ? -3.076 11.338 19.630 1.00 97.25 157 ASN A CA 1
ATOM 1237 C C . ASN A 1 157 ? -3.488 12.584 20.446 1.00 97.25 157 ASN A C 1
ATOM 1239 O O . ASN A 1 157 ? -2.627 13.283 20.979 1.00 97.25 157 ASN A O 1
ATOM 1243 N N . GLY A 1 158 ? -4.790 12.856 20.560 1.00 93.50 158 GLY A N 1
ATOM 1244 C CA . GLY A 1 158 ? -5.341 14.082 21.147 1.00 93.50 158 GLY A CA 1
ATOM 1245 C C . GLY A 1 158 ? -5.388 15.246 20.149 1.00 93.50 158 GLY A C 1
ATOM 1246 O O . GLY A 1 158 ? -5.098 15.066 18.968 1.00 93.50 158 GLY A O 1
ATOM 1247 N N . GLY A 1 159 ? -5.769 16.431 20.636 1.00 95.12 159 GLY A N 1
ATOM 1248 C CA . GLY A 1 159 ? -6.050 17.606 19.799 1.00 95.12 159 GLY A CA 1
ATOM 1249 C C . GLY A 1 159 ? -7.517 17.687 19.365 1.00 95.12 159 GLY A C 1
ATOM 1250 O O . GLY A 1 159 ? -8.301 16.812 19.729 1.00 95.12 159 GLY A O 1
ATOM 1251 N N . GLY A 1 160 ? -7.869 18.754 18.637 1.00 94.12 160 GLY A N 1
ATOM 1252 C CA . GLY A 1 160 ? -9.204 18.963 18.063 1.00 94.12 160 GLY A CA 1
ATOM 1253 C C . GLY A 1 160 ? -10.362 18.698 19.026 1.00 94.12 160 GLY A C 1
ATOM 1254 O O . GLY A 1 160 ? -10.388 19.234 20.139 1.00 94.12 160 GLY A O 1
ATOM 1255 N N . ASP A 1 161 ? -11.321 17.885 18.581 1.00 95.25 161 ASP A N 1
ATOM 1256 C CA . ASP A 1 161 ? -12.453 17.418 19.385 1.00 95.25 161 ASP A CA 1
ATOM 1257 C C . ASP A 1 161 ? -12.283 15.968 19.886 1.00 95.25 161 ASP A C 1
ATOM 1259 O O . ASP A 1 161 ? -13.175 15.447 20.564 1.00 95.25 161 ASP A O 1
ATOM 1263 N N . ASP A 1 162 ? -11.109 15.369 19.646 1.00 96.00 162 ASP A N 1
ATOM 1264 C CA . ASP A 1 162 ? -10.693 14.020 20.046 1.00 96.00 162 ASP A CA 1
ATOM 1265 C C . ASP A 1 162 ? -11.526 12.918 19.381 1.00 96.00 162 ASP A C 1
ATOM 1267 O O . ASP A 1 162 ? -11.844 11.901 20.012 1.00 96.00 162 ASP A O 1
ATOM 1271 N N . ARG A 1 163 ? -11.962 13.148 18.134 1.00 95.19 163 ARG A N 1
ATOM 1272 C CA . ARG A 1 163 ? -12.970 12.312 17.472 1.00 95.19 163 ARG A CA 1
ATOM 1273 C C . ARG A 1 163 ? -12.716 12.156 15.982 1.00 95.19 163 ARG A C 1
ATOM 1275 O O . ARG A 1 163 ? -13.133 12.981 15.181 1.00 95.19 163 ARG A O 1
ATOM 1282 N N . ILE A 1 164 ? -12.200 10.986 15.606 1.00 95.81 164 ILE A N 1
ATOM 1283 C CA . ILE A 1 164 ? -12.026 10.614 14.197 1.00 95.81 164 ILE A CA 1
ATOM 1284 C C . ILE A 1 164 ? -12.924 9.446 13.807 1.00 95.81 164 ILE A C 1
ATOM 1286 O O . ILE A 1 164 ? -13.044 8.459 14.533 1.00 95.81 164 ILE A O 1
ATOM 1290 N N . ASN A 1 165 ? -13.581 9.551 12.652 1.00 95.81 165 ASN A N 1
ATOM 1291 C CA . ASN A 1 165 ? -14.435 8.485 12.152 1.00 95.81 165 ASN A CA 1
ATOM 1292 C C . ASN A 1 165 ? -13.607 7.374 11.502 1.00 95.81 165 ASN A C 1
ATOM 1294 O O . ASN A 1 165 ? -12.784 7.607 10.614 1.00 95.81 165 ASN A O 1
ATOM 1298 N N . VAL A 1 166 ? -13.907 6.143 11.898 1.00 97.06 166 VAL A N 1
ATOM 1299 C CA . VAL A 1 166 ? -13.423 4.919 11.260 1.00 97.06 166 VAL A CA 1
ATOM 1300 C C . VAL A 1 166 ? -14.640 4.142 10.773 1.00 97.06 166 VAL A C 1
ATOM 1302 O O . VAL A 1 166 ? -15.671 4.106 11.445 1.00 97.06 166 VAL A O 1
ATOM 1305 N N . THR A 1 167 ? -14.568 3.546 9.592 1.00 97.00 167 THR A N 1
ATOM 1306 C CA . THR A 1 167 ? -15.675 2.766 9.038 1.00 97.00 167 THR A CA 1
ATOM 1307 C C . THR A 1 167 ? -15.665 1.334 9.544 1.00 97.00 167 THR A C 1
ATOM 1309 O O . THR A 1 167 ? -14.632 0.663 9.602 1.00 97.00 167 THR A O 1
ATOM 1312 N N . ALA A 1 168 ? -16.854 0.852 9.878 1.00 97.81 168 ALA A N 1
ATOM 1313 C CA . ALA A 1 168 ? -17.092 -0.502 10.341 1.00 97.81 168 ALA A CA 1
ATOM 1314 C C . ALA A 1 168 ? -18.394 -1.049 9.754 1.00 97.81 168 ALA A C 1
ATOM 1316 O O . ALA A 1 168 ? -19.277 -0.303 9.343 1.00 97.81 168 ALA A O 1
ATOM 1317 N N . VAL A 1 169 ? -18.530 -2.361 9.725 1.00 97.88 169 VAL A N 1
ATOM 1318 C CA . VAL A 1 169 ? -19.707 -3.087 9.253 1.00 97.88 169 VAL A CA 1
ATOM 1319 C C . VAL A 1 169 ? -20.323 -3.843 10.420 1.00 97.88 169 VAL A C 1
ATOM 1321 O O . VAL A 1 169 ? -19.621 -4.295 11.320 1.00 97.88 169 VAL A O 1
ATOM 1324 N N . SER A 1 170 ? -21.651 -3.920 10.435 1.00 97.38 170 SER A N 1
ATOM 1325 C CA . SER A 1 170 ? -22.397 -4.603 11.495 1.00 97.38 170 SER A CA 1
ATOM 1326 C C . SER A 1 170 ? -22.339 -6.119 11.322 1.00 97.38 170 SER A C 1
ATOM 1328 O O . SER A 1 170 ? -22.455 -6.626 10.206 1.00 97.38 170 SER A O 1
ATOM 1330 N N . GLY A 1 171 ? -22.264 -6.827 12.444 1.00 96.44 171 GLY A N 1
ATOM 1331 C CA . GLY A 1 171 ? -22.092 -8.274 12.516 1.00 96.44 171 GLY A CA 1
ATOM 1332 C C . GLY A 1 171 ? -20.633 -8.711 12.376 1.00 96.44 171 GLY A C 1
ATOM 1333 O O . GLY A 1 171 ? -19.774 -7.942 11.955 1.00 96.44 171 GLY A O 1
ATOM 1334 N N . ASN A 1 172 ? -20.378 -9.975 12.711 1.00 96.81 172 ASN A N 1
ATOM 1335 C CA . ASN A 1 172 ? -19.120 -10.652 12.407 1.00 96.81 172 ASN A CA 1
ATOM 1336 C C . ASN A 1 172 ? -19.128 -11.104 10.937 1.00 96.81 172 ASN A C 1
ATOM 1338 O O . ASN A 1 172 ? -19.557 -12.215 10.610 1.00 96.81 172 ASN A O 1
ATOM 1342 N N . VAL A 1 173 ? -18.723 -10.208 10.041 1.00 97.00 173 VAL A N 1
ATOM 1343 C CA . VAL A 1 173 ? -18.608 -10.490 8.602 1.00 97.00 173 VAL A CA 1
ATOM 1344 C C . VAL A 1 173 ? -17.197 -10.934 8.212 1.00 97.00 173 VAL A C 1
ATOM 1346 O O . VAL A 1 173 ? -17.003 -11.450 7.108 1.00 97.00 173 VAL A O 1
ATOM 1349 N N . TYR A 1 174 ? -16.223 -10.771 9.108 1.00 97.50 174 TYR A N 1
ATOM 1350 C CA . TYR A 1 174 ? -14.855 -11.244 8.976 1.00 97.50 174 TYR A CA 1
ATOM 1351 C C . TYR A 1 174 ? -14.529 -12.277 10.078 1.00 97.50 174 TYR A C 1
ATOM 1353 O O . TYR A 1 174 ? -13.861 -11.977 11.063 1.00 97.50 174 TYR A O 1
ATOM 1361 N N . PRO A 1 175 ? -14.888 -13.561 9.887 1.00 96.50 175 PRO A N 1
ATOM 1362 C CA . PRO A 1 175 ? -14.808 -14.586 10.938 1.00 96.50 175 PRO A CA 1
ATOM 1363 C C . PRO A 1 175 ? -13.383 -15.000 11.338 1.00 96.50 175 PRO A C 1
ATOM 1365 O O . PRO A 1 175 ? -13.204 -15.833 12.225 1.00 96.50 175 PRO A O 1
ATOM 1368 N N . ARG A 1 176 ? -12.352 -14.480 10.660 1.00 96.81 176 ARG A N 1
ATOM 1369 C CA . ARG A 1 176 ? -10.933 -14.797 10.913 1.00 96.81 176 ARG A CA 1
ATOM 1370 C C . ARG A 1 176 ? -10.240 -13.730 11.762 1.00 96.81 176 ARG A C 1
ATOM 1372 O O . ARG A 1 176 ? -9.008 -13.629 11.748 1.00 96.81 176 ARG A O 1
ATOM 1379 N N . GLY A 1 177 ? -11.033 -12.927 12.458 1.00 97.31 177 GLY A N 1
ATOM 1380 C CA . GLY A 1 177 ? -10.600 -11.852 13.325 1.00 97.31 177 GLY A CA 1
ATOM 1381 C C . GLY A 1 177 ? -11.765 -11.283 14.127 1.00 97.31 177 GLY A C 1
ATOM 1382 O O . GLY A 1 177 ? -12.884 -11.774 14.024 1.00 97.31 177 GLY A O 1
ATOM 1383 N N . SER A 1 178 ? -11.471 -10.257 14.918 1.00 98.12 178 SER A N 1
ATOM 1384 C CA . SER A 1 178 ? -12.459 -9.521 15.702 1.00 98.12 178 SER A CA 1
ATOM 1385 C C . SER A 1 178 ? -12.057 -8.049 15.791 1.00 98.12 178 SER A C 1
ATOM 1387 O O . SER A 1 178 ? -10.875 -7.737 16.012 1.00 98.12 178 SER A O 1
ATOM 1389 N N . ALA A 1 179 ? -13.032 -7.144 15.692 1.00 98.44 179 ALA A N 1
ATOM 1390 C CA . ALA A 1 179 ? -12.821 -5.740 16.028 1.00 98.44 179 ALA A CA 1
ATOM 1391 C C . ALA A 1 179 ? -12.662 -5.545 17.542 1.00 98.44 179 ALA A C 1
ATOM 1393 O O . ALA A 1 179 ? -13.199 -6.293 18.364 1.00 98.44 179 ALA A O 1
ATOM 1394 N N . ARG A 1 180 ? -11.938 -4.494 17.927 1.00 98.56 180 ARG A N 1
ATOM 1395 C CA . ARG A 1 180 ? -11.767 -4.043 19.309 1.00 98.56 180 ARG A CA 1
ATOM 1396 C C . ARG A 1 180 ? -11.968 -2.537 19.391 1.00 98.56 180 ARG A C 1
ATOM 1398 O O . ARG A 1 180 ? -11.398 -1.796 18.596 1.00 98.56 180 ARG A O 1
ATOM 1405 N N . ILE A 1 181 ? -12.742 -2.088 20.374 1.00 98.44 181 ILE A N 1
ATOM 1406 C CA . ILE A 1 181 ? -12.967 -0.670 20.682 1.00 98.44 181 ILE A CA 1
ATOM 1407 C C . ILE A 1 181 ? -12.623 -0.458 22.153 1.00 98.44 181 ILE A C 1
ATOM 1409 O O . ILE A 1 181 ? -13.127 -1.169 23.022 1.00 98.44 181 ILE A O 1
ATOM 1413 N N . GLY A 1 182 ? -11.705 0.465 22.442 1.00 97.62 182 GLY A N 1
ATOM 1414 C CA . GLY A 1 182 ? -11.216 0.690 23.805 1.00 97.62 182 GLY A CA 1
ATOM 1415 C C . GLY A 1 182 ? -10.545 -0.545 24.418 1.00 97.62 182 GLY A C 1
ATOM 1416 O O . GLY A 1 182 ? -10.569 -0.728 25.631 1.00 97.62 182 GLY A O 1
ATOM 1417 N N . GLY A 1 183 ? -10.001 -1.434 23.580 1.00 96.12 183 GLY A N 1
ATOM 1418 C CA . GLY A 1 183 ? -9.438 -2.724 23.994 1.00 96.12 183 GLY A CA 1
ATOM 1419 C C . GLY A 1 183 ? -10.464 -3.837 24.244 1.00 96.12 183 GLY A C 1
ATOM 1420 O O . GLY A 1 183 ? -10.058 -4.967 24.512 1.00 96.12 183 GLY A O 1
ATOM 1421 N N . VAL A 1 184 ? -11.765 -3.557 24.119 1.00 97.94 184 VAL A N 1
ATOM 1422 C CA . VAL A 1 184 ? -12.845 -4.539 24.292 1.00 97.94 184 VAL A CA 1
ATOM 1423 C C . VAL A 1 184 ? -13.258 -5.104 22.941 1.00 97.94 184 VAL A C 1
ATOM 1425 O O . VAL A 1 184 ? -13.556 -4.355 22.011 1.00 97.94 184 VAL A O 1
ATOM 1428 N N . GLU A 1 185 ? -13.294 -6.428 22.844 1.00 98.00 185 GLU A N 1
ATOM 1429 C CA . GLU A 1 185 ? -13.733 -7.144 21.646 1.00 98.00 185 GLU A CA 1
ATOM 1430 C C . GLU A 1 185 ? -15.203 -6.874 21.311 1.00 98.00 185 GLU A C 1
ATOM 1432 O O . GLU A 1 185 ? -16.048 -6.810 22.204 1.00 98.00 185 GLU A O 1
ATOM 1437 N N . GLN A 1 186 ? -15.492 -6.698 20.023 1.00 97.88 186 GLN A N 1
ATOM 1438 C CA . GLN A 1 186 ? -16.825 -6.407 19.507 1.00 97.88 186 GLN A CA 1
ATOM 1439 C C . GLN A 1 186 ? -17.343 -7.627 18.726 1.00 97.88 186 GLN A C 1
ATOM 1441 O O . GLN A 1 186 ? -16.812 -7.918 17.658 1.00 97.88 186 GLN A O 1
ATOM 1446 N N . PRO A 1 187 ? -18.352 -8.362 19.230 1.00 95.69 187 PRO A N 1
ATOM 1447 C CA . PRO A 1 187 ? -18.822 -9.597 18.590 1.00 95.69 187 PRO A CA 1
ATOM 1448 C C . PRO A 1 187 ? -19.679 -9.361 17.338 1.00 95.69 187 PRO A C 1
ATOM 1450 O O . PRO A 1 187 ? -19.775 -10.243 16.490 1.00 95.69 187 PRO A O 1
ATOM 1453 N N . ASP A 1 188 ? -20.292 -8.182 17.221 1.00 96.81 188 ASP A N 1
ATOM 1454 C CA . ASP A 1 188 ? -21.241 -7.832 16.159 1.00 96.81 188 ASP A CA 1
ATOM 1455 C C . ASP A 1 188 ? -20.743 -6.643 15.330 1.00 96.81 188 ASP A C 1
ATOM 1457 O O . ASP A 1 188 ? -21.522 -5.783 14.906 1.00 96.81 188 ASP A O 1
ATOM 1461 N N . LEU A 1 189 ? -19.429 -6.557 15.139 1.00 97.69 189 LEU A N 1
ATOM 1462 C CA . LEU A 1 189 ? -18.799 -5.473 14.406 1.00 97.69 189 LEU A CA 1
ATOM 1463 C C . LEU A 1 189 ? -17.450 -5.922 13.844 1.00 97.69 189 LEU A C 1
ATOM 1465 O O . LEU A 1 189 ? -16.630 -6.456 14.586 1.00 97.69 189 LEU A O 1
ATOM 1469 N N . ASP A 1 190 ? -17.176 -5.573 12.592 1.00 98.44 190 ASP A N 1
ATOM 1470 C CA . ASP A 1 190 ? -15.830 -5.621 12.022 1.00 98.44 190 ASP A CA 1
ATOM 1471 C C . ASP A 1 190 ? -15.454 -4.274 11.406 1.00 98.44 190 ASP A C 1
ATOM 1473 O O . ASP A 1 190 ? -16.287 -3.590 10.810 1.00 98.44 190 ASP A O 1
ATOM 1477 N N . LEU A 1 191 ? -14.188 -3.876 11.515 1.00 98.31 191 LEU A N 1
ATOM 1478 C CA . LEU A 1 191 ? -13.693 -2.696 10.805 1.00 98.31 191 LEU A CA 1
ATOM 1479 C C . LEU A 1 191 ? -13.610 -2.981 9.310 1.00 98.31 191 LEU A C 1
ATOM 1481 O O . LEU A 1 191 ? -13.314 -4.103 8.902 1.00 98.31 191 LEU A O 1
ATOM 1485 N N . THR A 1 192 ? -13.809 -1.959 8.480 1.00 97.62 192 THR A N 1
ATOM 1486 C CA . THR A 1 192 ? -13.557 -2.117 7.047 1.00 97.62 192 THR A CA 1
ATOM 1487 C C . THR A 1 192 ? -12.065 -1.998 6.765 1.00 97.62 192 THR A C 1
ATOM 1489 O O . THR A 1 192 ? -11.433 -1.002 7.141 1.00 97.62 192 THR A O 1
ATOM 1492 N N . PHE A 1 193 ? -11.504 -2.981 6.072 1.00 97.56 193 PHE A N 1
ATOM 1493 C CA . PHE A 1 193 ? -10.100 -2.967 5.691 1.00 97.56 193 PHE A CA 1
ATOM 1494 C C . PHE A 1 193 ? -9.847 -3.825 4.452 1.00 97.56 193 PHE A C 1
ATOM 1496 O O . PHE A 1 193 ? -10.614 -4.727 4.117 1.00 97.56 193 PHE A O 1
ATOM 1503 N N . THR A 1 194 ? -8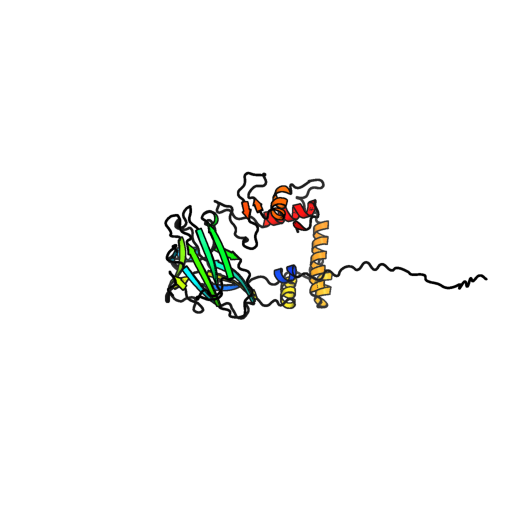.718 -3.579 3.796 1.00 97.12 194 THR A N 1
ATOM 1504 C CA . THR A 1 194 ? -8.166 -4.466 2.768 1.00 97.12 194 THR A CA 1
ATOM 1505 C C . THR A 1 194 ? -6.707 -4.748 3.078 1.00 97.12 194 THR A C 1
ATOM 1507 O O . THR A 1 194 ? -5.914 -3.833 3.269 1.00 97.12 194 THR A O 1
ATOM 1510 N N . VAL A 1 195 ? -6.327 -6.019 3.094 1.00 97.38 195 VAL A N 1
ATOM 1511 C CA . VAL A 1 195 ? -4.940 -6.459 3.220 1.00 97.38 195 VAL A CA 1
ATOM 1512 C C . VAL A 1 195 ? -4.446 -6.923 1.866 1.00 97.38 195 VAL A C 1
ATOM 1514 O O . VAL A 1 195 ? -5.091 -7.731 1.199 1.00 97.38 195 VAL A O 1
ATOM 1517 N N . THR A 1 196 ? -3.260 -6.461 1.489 1.00 97.25 196 THR A N 1
ATOM 1518 C CA . THR A 1 196 ? -2.512 -7.032 0.371 1.00 97.25 196 THR A CA 1
ATOM 1519 C C . THR A 1 196 ? -1.275 -7.752 0.878 1.00 97.25 196 THR A C 1
ATOM 1521 O O . THR A 1 196 ? -0.603 -7.293 1.807 1.00 97.25 196 THR A O 1
ATOM 1524 N N . ALA A 1 197 ? -0.965 -8.881 0.254 1.00 97.44 197 ALA A N 1
ATOM 1525 C CA . ALA A 1 197 ? 0.185 -9.700 0.590 1.00 97.44 197 ALA A CA 1
ATOM 1526 C C . ALA A 1 197 ? 0.921 -10.139 -0.676 1.00 97.44 197 ALA A C 1
ATOM 1528 O O . ALA A 1 197 ? 0.323 -10.285 -1.746 1.00 97.44 197 ALA A O 1
ATOM 1529 N N . LYS A 1 198 ? 2.228 -10.370 -0.547 1.00 96.25 198 LYS A N 1
ATOM 1530 C CA . LYS A 1 198 ? 3.013 -11.059 -1.573 1.00 96.25 198 LYS A CA 1
ATOM 1531 C C . LYS A 1 198 ? 3.003 -12.564 -1.281 1.00 96.25 198 LYS A C 1
ATOM 1533 O O . LYS A 1 198 ? 3.199 -12.961 -0.122 1.00 96.25 198 LYS A O 1
ATOM 1538 N N . PRO A 1 199 ? 2.758 -13.410 -2.295 1.00 95.75 199 PRO A N 1
ATOM 1539 C CA . PRO A 1 199 ? 2.833 -14.850 -2.124 1.00 95.75 199 PRO A CA 1
ATOM 1540 C C . PRO A 1 199 ? 4.291 -15.318 -2.044 1.00 95.75 199 PRO A C 1
ATOM 1542 O O . PRO A 1 199 ? 5.228 -14.531 -2.220 1.00 95.75 199 PRO A O 1
ATOM 1545 N N . GLN A 1 200 ? 4.477 -16.619 -1.804 1.00 92.00 200 GLN A N 1
ATOM 1546 C CA . GLN A 1 200 ? 5.767 -17.272 -2.026 1.00 92.00 200 GLN A CA 1
ATOM 1547 C C . GLN A 1 200 ? 6.259 -16.959 -3.446 1.00 92.00 200 GLN A C 1
ATOM 1549 O O . GLN A 1 200 ? 5.524 -17.238 -4.396 1.00 92.00 200 GLN A O 1
ATOM 1554 N N . PRO A 1 201 ? 7.473 -16.401 -3.604 1.00 91.00 201 PRO A N 1
ATOM 1555 C CA . PRO A 1 201 ? 8.035 -16.170 -4.923 1.00 91.00 201 PRO A CA 1
ATOM 1556 C C . PRO A 1 201 ? 8.138 -17.481 -5.709 1.00 91.00 201 PRO A C 1
ATOM 1558 O O . PRO A 1 201 ? 8.802 -18.420 -5.272 1.00 91.00 201 PRO A O 1
ATOM 1561 N N . ASP A 1 202 ? 7.498 -17.517 -6.875 1.00 93.69 202 ASP A N 1
ATOM 1562 C CA . ASP A 1 202 ? 7.678 -18.542 -7.903 1.00 93.69 202 ASP A CA 1
ATOM 1563 C C . ASP A 1 202 ? 8.179 -17.839 -9.160 1.00 93.69 202 ASP A C 1
ATOM 1565 O O . ASP A 1 202 ? 7.410 -17.274 -9.941 1.00 93.69 202 ASP A O 1
ATOM 1569 N N . ARG A 1 203 ? 9.503 -17.799 -9.299 1.00 93.12 203 ARG A N 1
ATOM 1570 C CA . ARG A 1 203 ? 10.168 -17.029 -10.347 1.00 93.12 203 ARG A CA 1
ATOM 1571 C C . ARG A 1 203 ? 9.786 -17.510 -11.743 1.00 93.12 203 ARG A C 1
ATOM 1573 O O . ARG A 1 203 ? 9.516 -16.684 -12.609 1.00 93.12 203 ARG A O 1
ATOM 1580 N N . GLU A 1 204 ? 9.731 -18.820 -11.958 1.00 95.25 204 GLU A N 1
ATOM 1581 C CA . GLU A 1 204 ? 9.401 -19.379 -13.267 1.00 95.25 204 GLU A CA 1
ATOM 1582 C C . GLU A 1 204 ? 7.961 -19.026 -13.659 1.00 95.25 204 GLU A C 1
ATOM 1584 O O . GLU A 1 204 ? 7.731 -18.478 -14.740 1.00 95.25 204 GLU A O 1
ATOM 1589 N N . ALA A 1 205 ? 6.993 -19.260 -12.765 1.00 95.12 205 ALA A N 1
ATOM 1590 C CA . ALA A 1 205 ? 5.598 -18.907 -13.019 1.00 95.12 205 ALA A CA 1
ATOM 1591 C C . ALA A 1 205 ? 5.428 -17.397 -13.247 1.00 95.12 205 ALA A C 1
ATOM 1593 O O . ALA A 1 205 ? 4.693 -16.964 -14.142 1.00 95.12 205 ALA A O 1
ATOM 1594 N N . ASN A 1 206 ? 6.148 -16.587 -12.472 1.00 95.31 206 ASN A N 1
ATOM 1595 C CA . ASN A 1 206 ? 6.151 -15.137 -12.587 1.00 95.31 206 ASN A CA 1
ATOM 1596 C C . ASN A 1 206 ? 6.700 -14.656 -13.941 1.00 95.31 206 ASN A C 1
ATOM 1598 O O . ASN A 1 206 ? 6.067 -13.810 -14.582 1.00 95.31 206 ASN A O 1
ATOM 1602 N N . LEU A 1 207 ? 7.816 -15.222 -14.411 1.00 95.69 207 LEU A N 1
ATOM 1603 C CA . LEU A 1 207 ? 8.388 -14.931 -15.729 1.00 95.69 207 LEU A CA 1
ATOM 1604 C C . LEU A 1 207 ? 7.442 -15.346 -16.853 1.00 95.69 207 LEU A C 1
ATOM 1606 O O . LEU A 1 207 ? 7.163 -14.544 -17.741 1.00 95.69 207 LEU A O 1
ATOM 1610 N N . ARG A 1 208 ? 6.876 -16.559 -16.794 1.00 96.50 208 ARG A N 1
ATOM 1611 C CA . ARG A 1 208 ? 5.901 -17.033 -17.792 1.00 96.50 208 ARG A CA 1
ATOM 1612 C C . ARG A 1 208 ? 4.696 -16.099 -17.886 1.00 96.50 208 ARG A C 1
ATOM 1614 O O . ARG A 1 208 ? 4.284 -15.736 -18.986 1.00 96.50 208 ARG A O 1
ATOM 1621 N N . ARG A 1 209 ? 4.160 -15.656 -16.744 1.00 95.50 209 ARG A N 1
ATOM 1622 C CA . ARG A 1 209 ? 3.058 -14.684 -16.691 1.00 95.50 209 ARG A CA 1
ATOM 1623 C C . ARG A 1 209 ? 3.442 -13.335 -17.298 1.00 95.50 209 ARG A C 1
ATOM 1625 O O . ARG A 1 209 ? 2.607 -12.720 -17.954 1.00 95.50 209 ARG A O 1
ATOM 1632 N N . PHE A 1 210 ? 4.659 -12.855 -17.053 1.00 94.94 210 PHE A N 1
ATOM 1633 C CA . PHE A 1 210 ? 5.153 -11.605 -17.630 1.00 94.94 210 PHE A CA 1
ATOM 1634 C C . PHE A 1 210 ? 5.316 -11.708 -19.149 1.00 94.94 210 PHE A C 1
ATOM 1636 O O . PHE A 1 210 ? 4.753 -10.892 -19.874 1.00 94.94 210 PHE A O 1
ATOM 1643 N N . ILE A 1 211 ? 6.000 -12.750 -19.625 1.00 97.19 211 ILE A N 1
ATOM 1644 C CA . ILE A 1 211 ? 6.230 -13.024 -21.049 1.00 97.19 211 ILE A CA 1
ATOM 1645 C C . ILE A 1 211 ? 4.903 -13.191 -21.798 1.00 97.19 211 ILE A C 1
ATOM 1647 O O . ILE A 1 211 ? 4.738 -12.638 -22.880 1.00 97.19 211 ILE A O 1
ATOM 1651 N N . GLY A 1 212 ? 3.917 -13.868 -21.200 1.00 96.69 212 GLY A N 1
ATOM 1652 C CA . GLY A 1 212 ? 2.592 -14.073 -21.797 1.00 96.69 212 GLY A CA 1
ATOM 1653 C C . GLY A 1 212 ? 1.779 -12.794 -22.053 1.00 96.69 212 GLY A C 1
ATOM 1654 O O . GLY A 1 212 ? 0.718 -12.870 -22.665 1.00 96.69 212 GLY A O 1
ATOM 1655 N N . ARG A 1 213 ? 2.248 -11.621 -21.602 1.00 95.62 213 ARG A N 1
ATOM 1656 C CA . ARG A 1 213 ? 1.649 -10.311 -21.926 1.00 95.62 213 ARG A CA 1
ATOM 1657 C C . ARG A 1 213 ? 2.134 -9.741 -23.261 1.00 95.62 213 ARG A C 1
ATOM 1659 O O . ARG A 1 213 ? 1.595 -8.731 -23.708 1.00 95.62 213 ARG A O 1
ATOM 1666 N N . PHE A 1 214 ? 3.147 -10.349 -23.870 1.00 96.81 214 PHE A N 1
ATOM 1667 C CA . PHE A 1 214 ? 3.712 -9.923 -25.142 1.00 96.81 214 PHE A CA 1
ATOM 1668 C C . PHE A 1 214 ? 3.207 -10.809 -26.278 1.00 96.81 214 PHE A C 1
ATOM 1670 O O . PHE A 1 214 ? 3.144 -12.031 -26.154 1.00 96.81 214 PHE A O 1
ATOM 1677 N N . ASP A 1 215 ? 2.904 -10.192 -27.419 1.00 97.31 215 ASP A N 1
ATOM 1678 C CA . ASP A 1 215 ? 2.692 -10.925 -28.663 1.00 97.31 215 ASP A CA 1
ATOM 1679 C C . ASP A 1 215 ? 4.046 -11.347 -29.247 1.00 97.31 215 ASP A C 1
ATOM 1681 O O . ASP A 1 215 ? 4.673 -10.614 -30.015 1.00 97.31 215 ASP A O 1
ATOM 1685 N N . LEU A 1 216 ? 4.514 -12.539 -28.871 1.00 97.56 216 LEU A N 1
ATOM 1686 C CA . LEU A 1 216 ? 5.780 -13.087 -29.367 1.00 97.56 216 LEU A CA 1
ATOM 1687 C C . LEU A 1 216 ? 5.764 -13.397 -30.875 1.00 97.56 216 LEU A C 1
ATOM 1689 O O . LEU A 1 216 ? 6.819 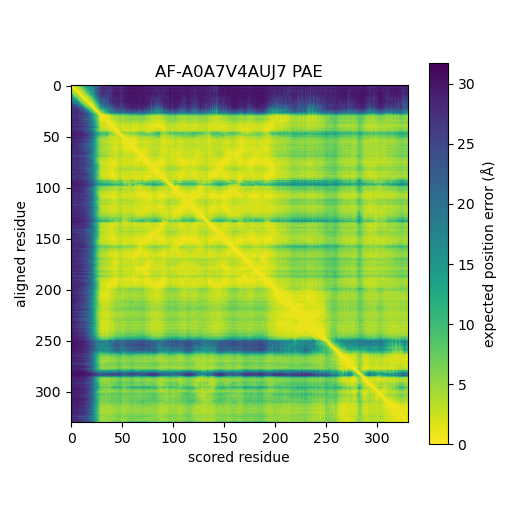-13.673 -31.439 1.00 97.56 216 LEU A O 1
ATOM 1693 N N . GLN A 1 217 ? 4.609 -13.343 -31.548 1.00 97.75 217 GLN A N 1
ATOM 1694 C CA . GLN A 1 217 ? 4.545 -13.469 -33.009 1.00 97.75 217 GLN A CA 1
ATOM 1695 C C . GLN A 1 217 ? 4.884 -12.155 -33.721 1.00 97.75 217 GLN A C 1
ATOM 1697 O O . GLN A 1 217 ? 5.120 -12.150 -34.931 1.00 97.75 217 GLN A O 1
ATOM 1702 N N . HIS A 1 218 ? 4.952 -11.037 -32.993 1.00 96.75 218 HIS A N 1
ATOM 1703 C CA . HIS A 1 218 ? 5.328 -9.758 -33.569 1.00 96.75 218 HIS A CA 1
ATOM 1704 C C . HIS A 1 218 ? 6.775 -9.800 -34.107 1.00 96.75 218 HIS A C 1
ATOM 1706 O O . HIS A 1 218 ? 7.680 -10.199 -33.370 1.00 96.75 218 HIS A O 1
ATOM 1712 N N . PRO A 1 219 ? 7.061 -9.312 -35.335 1.00 95.69 219 PRO A N 1
ATOM 1713 C CA . PRO A 1 219 ? 8.396 -9.413 -35.941 1.00 95.69 219 PRO A CA 1
ATOM 1714 C C . PRO A 1 219 ? 9.534 -8.795 -35.115 1.00 95.69 219 PRO A C 1
ATOM 1716 O O . PRO A 1 219 ? 10.667 -9.262 -35.169 1.00 95.69 219 PRO A O 1
ATOM 1719 N N . LEU A 1 220 ? 9.244 -7.760 -34.314 1.00 94.56 220 LEU A N 1
ATOM 1720 C CA . LEU A 1 220 ? 10.238 -7.166 -33.403 1.00 94.56 220 LEU A CA 1
ATOM 1721 C C . LEU A 1 220 ? 10.736 -8.146 -32.328 1.00 94.56 220 LEU A C 1
ATOM 1723 O O . LEU A 1 220 ? 11.828 -7.949 -31.806 1.00 94.56 220 LEU A O 1
ATOM 1727 N N . LEU A 1 221 ? 9.954 -9.173 -31.992 1.00 97.44 221 LEU A N 1
ATOM 1728 C CA . LEU A 1 221 ? 10.206 -10.094 -30.886 1.00 97.44 221 LEU A CA 1
ATOM 1729 C C . LEU A 1 221 ? 10.661 -11.485 -31.353 1.00 97.44 221 LEU A C 1
ATOM 1731 O O . LEU A 1 221 ? 10.659 -12.418 -30.558 1.00 97.44 221 LEU A O 1
ATOM 1735 N N . GLU A 1 222 ? 11.110 -11.643 -32.604 1.00 97.88 222 GLU A N 1
ATOM 1736 C CA . GLU A 1 222 ? 11.534 -12.942 -33.156 1.00 97.88 222 GLU A CA 1
ATOM 1737 C C . GLU A 1 222 ? 12.585 -13.653 -32.284 1.00 97.88 222 GLU A C 1
ATOM 1739 O O . GLU A 1 222 ? 12.455 -14.842 -31.991 1.00 97.88 222 GLU A O 1
ATOM 1744 N N . LYS A 1 223 ? 13.595 -12.915 -31.806 1.00 98.06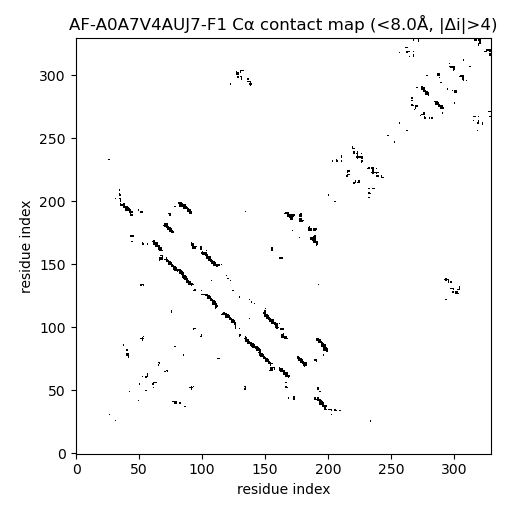 223 LYS A N 1
ATOM 1745 C CA . LYS A 1 223 ? 14.637 -13.464 -30.922 1.00 98.06 223 LYS A CA 1
ATOM 1746 C C . LYS A 1 223 ? 14.096 -13.876 -29.555 1.00 98.06 223 LYS A C 1
ATOM 1748 O O . LYS A 1 223 ? 14.534 -14.883 -29.007 1.00 98.06 223 LYS A O 1
ATOM 1753 N N . ALA A 1 224 ? 13.144 -13.114 -29.020 1.00 98.06 224 ALA A N 1
ATOM 1754 C CA . ALA A 1 224 ? 12.482 -13.449 -27.766 1.00 98.06 224 ALA A CA 1
ATOM 1755 C C . ALA A 1 224 ? 11.617 -14.704 -27.920 1.00 98.06 224 ALA A C 1
ATOM 1757 O O . ALA A 1 224 ? 11.672 -15.584 -27.069 1.00 98.06 224 ALA A O 1
ATOM 1758 N N . ARG A 1 225 ? 10.883 -14.830 -29.034 1.00 98.44 225 ARG A N 1
ATOM 1759 C CA . ARG A 1 225 ? 10.128 -16.043 -29.365 1.00 98.44 225 ARG A CA 1
ATOM 1760 C C . ARG A 1 225 ? 11.039 -17.265 -29.418 1.00 98.44 225 ARG A C 1
ATOM 1762 O O . ARG A 1 225 ? 10.736 -18.252 -28.765 1.00 98.44 225 ARG A O 1
ATOM 1769 N N . GLN A 1 226 ? 12.168 -17.176 -30.126 1.00 98.31 226 GLN A N 1
ATOM 1770 C CA . GLN A 1 226 ? 13.133 -18.274 -30.196 1.00 98.31 226 GLN A CA 1
ATOM 1771 C C . GLN A 1 226 ? 13.628 -18.690 -28.800 1.00 98.31 226 GLN A C 1
ATOM 1773 O O . GLN A 1 226 ? 13.617 -19.874 -28.480 1.00 98.31 226 GLN A O 1
ATOM 1778 N N . ALA A 1 227 ? 14.026 -17.730 -27.959 1.00 98.19 227 ALA A N 1
ATOM 1779 C CA . ALA A 1 227 ? 14.460 -18.023 -26.593 1.00 98.19 227 ALA A CA 1
ATOM 1780 C C . ALA A 1 227 ? 13.343 -18.675 -25.754 1.00 98.19 227 ALA A C 1
ATOM 1782 O O . ALA A 1 227 ? 13.602 -19.599 -24.984 1.00 98.19 227 ALA A O 1
ATOM 1783 N N . CYS A 1 228 ? 12.094 -18.242 -25.941 1.00 97.81 228 CYS A N 1
ATOM 1784 C CA . CYS A 1 228 ? 10.943 -18.805 -25.243 1.00 97.81 228 CYS A CA 1
ATOM 1785 C C . CYS A 1 228 ? 10.650 -20.244 -25.693 1.00 97.81 228 CYS A C 1
ATOM 1787 O O . CYS A 1 228 ? 10.364 -21.094 -24.850 1.00 97.81 228 CYS A O 1
ATOM 1789 N N . ASP A 1 229 ? 10.750 -20.523 -26.998 1.00 97.69 229 ASP A N 1
ATOM 1790 C CA . ASP A 1 229 ? 10.591 -21.860 -27.587 1.00 97.69 229 ASP A CA 1
ATOM 1791 C C . ASP A 1 229 ? 11.689 -22.827 -27.087 1.00 97.69 229 ASP A C 1
ATOM 1793 O O . ASP A 1 229 ? 11.441 -24.018 -26.902 1.00 97.69 229 ASP A O 1
ATOM 1797 N N . GLU A 1 230 ? 12.889 -22.306 -26.802 1.00 98.12 230 GLU A N 1
ATOM 1798 C CA . GLU A 1 230 ? 14.012 -23.025 -26.177 1.00 98.12 230 GLU A CA 1
ATOM 1799 C C . GLU A 1 230 ? 13.829 -23.235 -24.655 1.00 98.12 230 GLU A C 1
ATOM 1801 O O . GLU A 1 230 ? 14.604 -23.961 -24.032 1.00 98.12 230 GLU A O 1
ATOM 1806 N N . GLY A 1 231 ? 12.804 -22.628 -24.044 1.00 97.25 231 GLY A N 1
ATOM 1807 C CA . GLY A 1 231 ? 12.546 -22.682 -22.602 1.00 97.25 231 GLY A CA 1
ATOM 1808 C C . GLY A 1 231 ? 13.392 -21.718 -21.760 1.00 97.25 231 GLY A C 1
ATOM 1809 O O . GLY A 1 231 ? 13.302 -21.750 -20.533 1.00 97.25 231 GLY A O 1
ATOM 1810 N N . ASP A 1 232 ? 14.178 -20.842 -22.389 1.00 97.81 232 ASP A N 1
ATOM 1811 C CA . ASP A 1 232 ? 15.039 -19.861 -21.726 1.00 97.81 232 ASP A CA 1
ATOM 1812 C C . ASP A 1 232 ? 14.267 -18.557 -21.455 1.00 97.81 232 ASP A C 1
ATOM 1814 O O . ASP A 1 232 ? 14.263 -17.598 -22.238 1.00 97.81 232 ASP A O 1
ATOM 1818 N N . LEU A 1 233 ? 13.546 -18.537 -20.332 1.00 96.81 233 LEU A N 1
ATOM 1819 C CA . LEU A 1 233 ? 12.682 -17.417 -19.939 1.00 96.81 233 LEU A CA 1
ATOM 1820 C C . LEU A 1 233 ? 13.470 -16.137 -19.621 1.00 96.81 233 LEU A C 1
ATOM 1822 O O . LEU A 1 233 ? 12.985 -15.031 -19.869 1.00 96.81 233 LEU A O 1
ATOM 1826 N N . ASP A 1 234 ? 14.686 -16.276 -19.098 1.00 94.94 234 ASP A N 1
ATOM 1827 C CA . ASP A 1 234 ? 15.565 -15.151 -18.787 1.00 94.94 234 A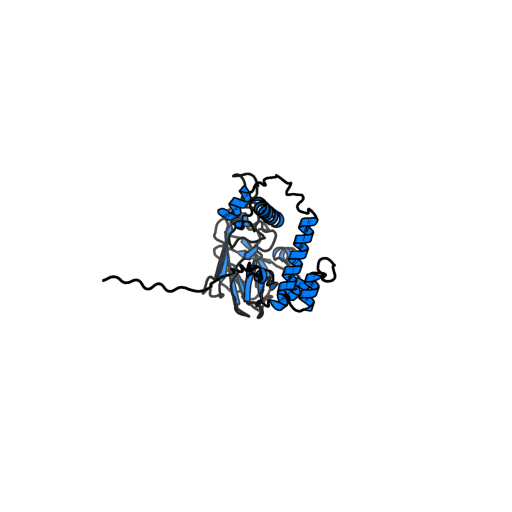SP A CA 1
ATOM 1828 C C . ASP A 1 234 ? 16.031 -14.463 -20.064 1.00 94.94 234 ASP A C 1
ATOM 1830 O O . ASP A 1 234 ? 15.828 -13.256 -20.247 1.00 94.94 234 ASP A O 1
ATOM 1834 N N . ARG A 1 235 ? 16.559 -15.247 -21.008 1.00 96.69 235 ARG A N 1
ATOM 1835 C CA . ARG A 1 235 ? 16.931 -14.736 -22.325 1.00 96.69 235 ARG A CA 1
ATOM 1836 C C . ARG A 1 235 ? 15.728 -14.171 -23.067 1.00 96.69 235 ARG A C 1
ATOM 1838 O O . ARG A 1 235 ? 15.869 -13.152 -23.736 1.00 96.69 235 ARG A O 1
ATOM 1845 N N . THR A 1 236 ? 14.544 -14.761 -22.910 1.00 97.44 236 THR A N 1
ATOM 1846 C CA . THR A 1 236 ? 13.305 -14.205 -23.474 1.00 97.44 236 THR A CA 1
ATOM 1847 C C . THR A 1 236 ? 13.070 -12.773 -22.988 1.00 97.44 236 THR A C 1
ATOM 1849 O O . THR A 1 236 ? 12.859 -11.880 -23.808 1.00 97.44 236 THR A O 1
ATOM 1852 N N . CYS A 1 237 ? 13.166 -12.517 -21.679 1.00 95.38 237 CYS A N 1
ATOM 1853 C CA . CYS A 1 237 ? 12.997 -11.173 -21.116 1.00 95.38 237 CYS A CA 1
ATOM 1854 C C . CYS A 1 237 ? 14.071 -10.192 -21.612 1.00 95.38 237 CYS A C 1
ATOM 1856 O O . CYS A 1 237 ? 13.751 -9.056 -21.967 1.00 95.38 237 CYS A O 1
ATOM 1858 N N . ILE A 1 238 ? 15.329 -10.638 -21.694 1.00 95.12 238 ILE A N 1
ATOM 1859 C CA . ILE A 1 238 ? 16.444 -9.833 -22.216 1.00 95.12 238 ILE A CA 1
ATOM 1860 C C . ILE A 1 238 ? 16.210 -9.457 -23.684 1.00 95.12 238 ILE A C 1
ATOM 1862 O O . ILE A 1 238 ? 16.410 -8.304 -24.067 1.00 95.12 238 ILE A O 1
ATOM 1866 N N . GLU A 1 239 ? 15.777 -10.401 -24.520 1.00 97.31 239 GLU A N 1
ATOM 1867 C CA . GLU A 1 239 ? 15.515 -10.140 -25.937 1.00 97.31 239 GLU A CA 1
ATOM 1868 C C . GLU A 1 239 ? 14.278 -9.252 -26.145 1.00 97.31 239 GLU A C 1
ATOM 1870 O O . GLU A 1 239 ? 14.294 -8.410 -27.045 1.00 97.31 239 GLU A O 1
ATOM 1875 N N . ILE A 1 240 ? 13.253 -9.347 -25.285 1.00 95.75 240 ILE A N 1
ATOM 1876 C CA . ILE A 1 240 ? 12.137 -8.383 -25.260 1.00 95.75 240 ILE A CA 1
ATOM 1877 C C . ILE A 1 240 ? 12.666 -6.975 -24.971 1.00 95.75 240 ILE A C 1
ATOM 1879 O O . ILE A 1 240 ? 12.383 -6.048 -25.733 1.00 95.75 240 ILE A O 1
ATOM 1883 N N . LEU A 1 241 ? 13.461 -6.806 -23.908 1.00 93.06 241 LEU A N 1
ATOM 1884 C CA . LEU A 1 241 ? 14.030 -5.507 -23.541 1.00 93.06 241 LEU A CA 1
ATOM 1885 C C . LEU A 1 241 ? 14.880 -4.930 -24.681 1.00 93.06 241 LEU A C 1
ATOM 1887 O O . LEU A 1 241 ? 14.665 -3.791 -25.092 1.00 93.06 241 LEU A O 1
ATOM 1891 N N . ARG A 1 242 ? 15.783 -5.732 -25.259 1.00 93.88 242 ARG A N 1
ATOM 1892 C CA . ARG A 1 242 ? 16.628 -5.328 -26.397 1.00 93.88 242 ARG A CA 1
ATOM 1893 C C . ARG A 1 242 ? 15.805 -4.888 -27.604 1.00 93.88 242 ARG A C 1
ATOM 1895 O O . ARG A 1 242 ? 16.149 -3.894 -28.244 1.00 93.88 242 ARG A O 1
ATOM 1902 N N . ALA A 1 24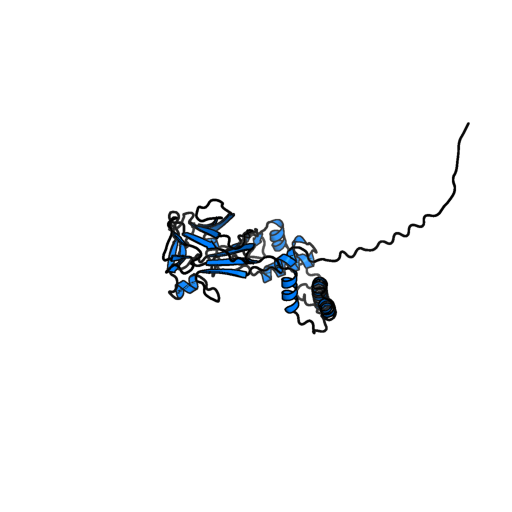3 ? 14.736 -5.613 -27.928 1.00 93.81 243 ALA A N 1
ATOM 1903 C CA . ALA A 1 243 ? 13.854 -5.268 -29.035 1.00 93.81 243 ALA A CA 1
ATOM 1904 C C . ALA A 1 243 ? 13.137 -3.932 -28.799 1.00 93.81 243 ALA A C 1
ATOM 1906 O O . ALA A 1 243 ? 13.117 -3.083 -29.695 1.00 93.81 243 ALA A O 1
ATOM 1907 N N . VAL A 1 244 ? 12.603 -3.723 -27.589 1.00 89.94 244 VAL A N 1
ATOM 1908 C CA . VAL A 1 244 ? 11.953 -2.466 -27.192 1.00 89.94 244 VAL A CA 1
ATOM 1909 C C . VAL A 1 244 ? 12.952 -1.311 -27.234 1.00 89.94 244 VAL A C 1
ATOM 1911 O O . VAL A 1 244 ? 12.686 -0.311 -27.893 1.00 89.94 244 VAL A O 1
ATOM 1914 N N . GLU A 1 245 ? 14.131 -1.450 -26.628 1.00 86.69 245 GLU A N 1
ATOM 1915 C CA . GLU A 1 245 ? 15.171 -0.416 -26.657 1.00 86.69 245 GLU A CA 1
ATOM 1916 C C . GLU A 1 245 ? 15.597 -0.054 -28.084 1.00 86.69 245 GLU A C 1
ATOM 1918 O O . GLU A 1 245 ? 15.696 1.125 -28.431 1.00 86.69 245 GLU A O 1
ATOM 1923 N N . ALA A 1 246 ? 15.839 -1.057 -28.933 1.00 87.00 246 ALA A N 1
ATOM 1924 C CA . ALA A 1 246 ? 16.231 -0.837 -30.320 1.00 87.00 246 ALA A CA 1
ATOM 1925 C C . ALA A 1 246 ? 15.127 -0.134 -31.122 1.00 87.00 246 ALA A C 1
ATOM 1927 O O . ALA A 1 246 ? 15.433 0.690 -31.986 1.00 87.00 246 ALA A O 1
ATOM 1928 N N . HIS A 1 247 ? 13.858 -0.446 -30.845 1.00 84.50 247 HIS A N 1
ATOM 1929 C CA . HIS A 1 247 ? 12.721 0.229 -31.458 1.00 84.50 247 HIS A CA 1
ATOM 1930 C C . HIS A 1 247 ? 12.604 1.681 -30.975 1.00 84.50 247 HIS A C 1
ATOM 1932 O O . HIS A 1 247 ? 12.573 2.589 -31.803 1.00 84.50 247 HIS A O 1
ATOM 1938 N N . LEU A 1 248 ? 12.636 1.914 -29.659 1.00 78.69 248 LEU A N 1
ATOM 1939 C CA . LEU A 1 248 ? 12.527 3.247 -29.056 1.00 78.69 248 LEU A CA 1
ATOM 1940 C C . LEU A 1 248 ? 13.636 4.195 -29.527 1.00 78.69 248 LEU A C 1
ATOM 1942 O O . LEU A 1 248 ? 13.355 5.347 -29.854 1.00 78.69 248 LEU A O 1
ATOM 1946 N N . ARG A 1 249 ? 14.882 3.710 -29.635 1.00 72.75 249 ARG A N 1
ATOM 1947 C CA . ARG A 1 249 ? 16.009 4.503 -30.161 1.00 72.75 249 ARG A CA 1
ATOM 1948 C C . ARG A 1 249 ? 15.818 4.918 -31.619 1.00 72.75 249 ARG A C 1
ATOM 1950 O O . ARG A 1 249 ? 16.286 5.980 -32.007 1.00 72.75 249 ARG A O 1
ATOM 1957 N N . LYS A 1 250 ? 15.168 4.084 -32.435 1.00 68.88 250 LYS A N 1
ATOM 1958 C CA . LYS A 1 250 ? 14.896 4.383 -33.853 1.00 68.88 250 LYS A CA 1
ATOM 1959 C C . LYS A 1 250 ? 13.698 5.302 -34.036 1.00 68.88 250 LYS A C 1
ATOM 1961 O O . LYS A 1 250 ? 13.650 6.042 -35.011 1.00 68.88 250 LYS A O 1
ATOM 1966 N N . ALA A 1 251 ? 12.724 5.201 -33.141 1.00 61.06 251 ALA A N 1
ATOM 1967 C CA . ALA A 1 251 ? 11.461 5.903 -33.266 1.00 61.06 251 ALA A CA 1
ATOM 1968 C C . ALA A 1 251 ? 11.535 7.371 -32.804 1.00 61.06 251 ALA A C 1
ATOM 1970 O O . ALA A 1 251 ? 10.560 8.097 -32.968 1.00 61.06 251 ALA A O 1
ATOM 1971 N N . ASP A 1 252 ? 12.673 7.810 -32.250 1.00 59.53 252 ASP A N 1
ATOM 1972 C CA . ASP A 1 252 ? 12.886 9.163 -31.707 1.00 59.53 252 ASP A CA 1
ATOM 1973 C C . ASP A 1 252 ? 11.806 9.550 -30.671 1.00 59.53 252 ASP A C 1
ATOM 1975 O O . ASP A 1 252 ? 11.395 10.699 -30.520 1.00 59.53 252 ASP A O 1
ATOM 1979 N N . TRP A 1 253 ? 11.310 8.545 -29.936 1.00 59.81 253 TRP A N 1
ATOM 1980 C CA . TRP A 1 253 ? 10.181 8.646 -29.001 1.00 59.81 253 TRP A CA 1
ATOM 1981 C C . TRP A 1 253 ? 10.512 9.332 -27.673 1.00 59.81 253 TRP A C 1
ATOM 1983 O O . TRP A 1 253 ? 9.730 9.258 -26.728 1.00 59.81 253 TRP A O 1
ATOM 1993 N N . ILE A 1 254 ? 11.613 10.081 -27.613 1.00 62.50 254 ILE A N 1
ATOM 1994 C CA . ILE A 1 254 ? 11.880 11.025 -26.525 1.00 62.50 254 ILE A CA 1
ATOM 1995 C C . ILE A 1 254 ? 11.742 12.463 -27.064 1.00 62.50 254 ILE A C 1
ATOM 1997 O O . ILE A 1 254 ? 12.677 13.254 -26.948 1.00 62.50 254 ILE A O 1
ATOM 2001 N N . PRO A 1 255 ? 10.586 12.858 -27.647 1.00 55.66 255 PRO A N 1
ATOM 2002 C CA . PRO A 1 255 ? 10.414 14.179 -28.259 1.00 55.66 255 PRO A CA 1
ATOM 2003 C C . PRO A 1 255 ? 10.556 15.335 -27.256 1.00 55.66 255 PRO A C 1
ATOM 2005 O O . PRO A 1 255 ? 10.653 16.495 -27.651 1.00 55.66 255 PRO A O 1
ATOM 2008 N N . TRP A 1 256 ? 10.553 15.036 -25.953 1.00 61.06 256 TRP A N 1
ATOM 2009 C CA . TRP A 1 256 ? 10.690 16.010 -24.874 1.00 61.06 256 TRP A CA 1
ATOM 2010 C C . TRP A 1 256 ? 12.122 16.226 -24.377 1.00 61.06 256 TRP A C 1
ATOM 2012 O O . TRP A 1 256 ? 12.310 17.074 -23.511 1.00 61.06 256 TRP A O 1
ATOM 2022 N N . LEU A 1 257 ? 13.113 15.466 -24.854 1.00 60.34 257 LEU A N 1
ATOM 2023 C CA . LEU A 1 257 ? 14.520 15.749 -24.578 1.00 60.34 257 LEU A CA 1
ATOM 2024 C C . LEU A 1 257 ? 15.136 16.290 -25.866 1.00 60.34 257 LEU A C 1
ATOM 2026 O O . LEU A 1 257 ? 15.734 15.553 -26.649 1.00 60.34 257 LEU A O 1
ATOM 2030 N N . LYS A 1 258 ? 14.924 17.583 -26.128 1.00 63.84 258 LYS A N 1
ATOM 2031 C CA . LYS A 1 258 ? 15.488 18.208 -27.325 1.00 63.84 258 LYS A CA 1
ATOM 2032 C C . LYS A 1 258 ? 17.016 18.132 -27.248 1.00 63.84 258 LYS A C 1
ATOM 2034 O O . LYS A 1 258 ? 17.580 18.416 -26.188 1.00 63.84 258 LYS A O 1
ATOM 2039 N N . PRO A 1 259 ? 17.713 17.799 -28.347 1.00 61.72 259 PRO A N 1
ATOM 2040 C CA . PRO A 1 259 ? 19.169 17.839 -28.374 1.00 61.72 259 PRO A CA 1
ATOM 2041 C C . PRO A 1 259 ? 19.698 19.195 -27.873 1.00 61.72 259 PRO A C 1
ATOM 2043 O O . PRO A 1 259 ? 19.359 20.240 -28.425 1.00 61.72 259 PRO A O 1
ATOM 2046 N N . GLY A 1 260 ? 20.509 19.177 -26.810 1.00 65.62 260 GLY A N 1
ATOM 2047 C CA . GLY A 1 260 ? 21.106 20.373 -26.197 1.00 65.62 260 GLY A CA 1
ATOM 2048 C C . GLY A 1 260 ? 20.301 21.026 -25.064 1.00 65.62 260 GLY A C 1
ATOM 2049 O O . GLY A 1 260 ? 20.830 21.916 -24.398 1.00 65.62 260 GLY A O 1
ATOM 2050 N N . GLU A 1 261 ? 19.069 20.585 -24.798 1.00 69.25 261 GLU A N 1
ATOM 2051 C CA . GLU A 1 261 ? 18.310 21.016 -23.622 1.00 69.25 261 GLU A CA 1
ATOM 2052 C C . GLU A 1 261 ? 18.932 20.410 -22.357 1.00 69.25 261 GLU A C 1
ATOM 2054 O O . GLU A 1 261 ? 19.106 19.195 -22.252 1.00 69.25 261 GLU A O 1
ATOM 2059 N N . LYS A 1 262 ? 19.299 21.263 -21.395 1.00 75.19 262 LYS A N 1
ATOM 2060 C CA . LYS A 1 262 ? 19.711 20.832 -20.057 1.00 75.19 262 LYS A CA 1
ATOM 2061 C C . LYS A 1 262 ? 18.457 20.821 -19.187 1.00 75.19 262 LYS A C 1
ATOM 2063 O O . LYS A 1 262 ? 18.011 21.911 -18.825 1.00 75.19 262 LYS A O 1
ATOM 2068 N N . PRO A 1 263 ? 17.853 19.656 -18.893 1.00 78.31 263 PRO A N 1
ATOM 2069 C CA . PRO A 1 263 ? 16.699 19.632 -18.014 1.00 78.31 263 PRO A CA 1
ATOM 2070 C C . PRO A 1 263 ? 17.109 20.155 -16.640 1.00 78.31 263 PRO A C 1
ATOM 2072 O O . PRO A 1 263 ? 18.208 19.876 -16.158 1.00 78.31 263 PRO A O 1
ATOM 2075 N N . ASP A 1 264 ? 16.219 20.921 -16.024 1.00 84.38 264 ASP A N 1
ATOM 2076 C CA . ASP A 1 264 ? 16.367 21.285 -14.626 1.00 84.38 264 ASP A CA 1
ATOM 2077 C C . ASP A 1 264 ? 16.164 20.033 -13.765 1.00 84.38 264 ASP A C 1
ATOM 2079 O O . ASP A 1 264 ? 15.080 19.447 -13.731 1.00 84.38 264 ASP A O 1
ATOM 2083 N N . VAL A 1 265 ? 17.241 19.605 -13.108 1.00 88.50 265 VAL A N 1
ATOM 2084 C CA . VAL A 1 265 ? 17.260 18.429 -12.233 1.00 88.50 265 VAL A CA 1
ATOM 2085 C C . VAL A 1 265 ? 17.198 18.801 -10.754 1.00 88.50 265 VAL A C 1
ATOM 2087 O O . VAL A 1 265 ? 17.177 17.899 -9.924 1.00 88.50 265 VAL A O 1
ATOM 2090 N N . SER A 1 266 ? 17.138 20.091 -10.401 1.00 88.69 266 SER A N 1
ATOM 2091 C CA . SER A 1 266 ? 17.204 20.581 -9.012 1.00 88.69 266 SER A CA 1
ATOM 2092 C C . SER A 1 266 ? 16.204 19.875 -8.092 1.00 88.69 266 SER A C 1
ATOM 2094 O O . SER A 1 266 ? 16.566 19.352 -7.038 1.00 88.69 266 SER A O 1
ATOM 2096 N N . ARG A 1 267 ? 14.948 19.763 -8.534 1.00 88.19 267 ARG A N 1
ATOM 2097 C CA . ARG A 1 267 ? 13.881 19.073 -7.804 1.00 88.19 267 ARG A CA 1
ATOM 2098 C C . ARG A 1 267 ? 14.174 17.585 -7.603 1.00 88.19 267 ARG A C 1
ATOM 2100 O O . ARG A 1 267 ? 13.911 17.065 -6.524 1.00 88.19 267 ARG A O 1
ATOM 2107 N N . MET A 1 268 ? 14.689 16.896 -8.623 1.00 91.81 268 MET A N 1
ATOM 2108 C CA . MET A 1 268 ? 15.016 15.467 -8.524 1.00 91.81 268 MET A CA 1
ATOM 2109 C C . MET A 1 268 ? 16.275 15.237 -7.692 1.00 91.81 268 MET A C 1
ATOM 2111 O O . MET A 1 268 ? 16.342 14.245 -6.973 1.00 91.81 268 MET A O 1
ATOM 2115 N N . GLU A 1 269 ? 17.225 16.176 -7.697 1.00 92.06 269 GLU A N 1
ATOM 2116 C CA . GLU A 1 269 ? 18.385 16.120 -6.809 1.00 92.06 269 GLU A CA 1
ATOM 2117 C C . GLU A 1 269 ? 17.941 16.129 -5.347 1.00 92.06 269 GLU A C 1
ATOM 2119 O O . GLU A 1 269 ? 18.423 15.316 -4.566 1.00 92.06 269 GLU A O 1
ATOM 2124 N N . LYS A 1 270 ? 16.958 16.956 -4.973 1.00 91.06 270 LYS A N 1
ATOM 2125 C CA . LYS A 1 270 ? 16.395 16.942 -3.610 1.00 91.06 270 LYS A CA 1
ATOM 2126 C C . LYS A 1 270 ? 15.690 15.631 -3.270 1.00 91.06 270 LYS A C 1
ATOM 2128 O O . LYS A 1 270 ? 15.793 15.166 -2.138 1.00 91.06 270 LYS A O 1
ATOM 2133 N N . VAL A 1 271 ? 15.030 14.990 -4.236 1.00 91.31 271 VAL A N 1
ATOM 2134 C CA . VAL A 1 271 ? 14.442 13.659 -4.014 1.00 91.31 271 VAL A CA 1
ATOM 2135 C C . VAL A 1 271 ? 15.533 12.655 -3.645 1.00 91.31 271 VAL A C 1
ATOM 2137 O O . VAL A 1 271 ? 15.396 11.966 -2.640 1.00 91.31 271 VAL A O 1
ATOM 2140 N N . VAL A 1 272 ? 16.628 12.600 -4.408 1.00 91.44 272 VAL A N 1
ATOM 2141 C CA . VAL A 1 272 ? 17.681 11.589 -4.200 1.00 91.44 272 VAL A CA 1
ATOM 2142 C C . VAL A 1 272 ? 18.675 11.941 -3.087 1.00 91.44 272 VAL A C 1
ATOM 2144 O O . VAL A 1 272 ? 19.284 11.038 -2.520 1.00 91.44 272 VAL A O 1
ATOM 2147 N N . THR A 1 273 ? 18.861 13.224 -2.759 1.00 91.88 273 THR A N 1
ATOM 2148 C CA . THR A 1 273 ? 19.815 13.670 -1.719 1.00 91.88 273 THR A CA 1
ATOM 2149 C C . THR A 1 273 ? 19.165 13.960 -0.375 1.00 91.88 273 THR A C 1
ATOM 2151 O O . THR A 1 273 ? 19.746 13.631 0.656 1.00 91.88 273 THR A O 1
ATOM 2154 N N . GLU A 1 274 ? 17.975 14.560 -0.369 1.00 91.88 274 GLU A N 1
ATOM 2155 C CA . GLU A 1 274 ? 17.260 14.929 0.856 1.00 91.88 274 GLU A CA 1
ATOM 2156 C C . GLU A 1 274 ? 16.143 13.945 1.204 1.00 91.88 274 GLU A C 1
ATOM 2158 O O . GLU A 1 274 ? 15.608 14.006 2.309 1.00 91.88 274 GLU A O 1
ATOM 2163 N N . GLY A 1 275 ? 15.748 13.066 0.275 1.00 91.69 275 GLY A N 1
ATOM 2164 C CA . GLY A 1 275 ? 14.555 12.244 0.452 1.00 91.69 275 GLY A CA 1
ATOM 2165 C C . GLY A 1 275 ? 13.290 13.099 0.496 1.00 91.69 275 GLY A C 1
ATOM 2166 O O . GLY A 1 275 ? 12.395 12.821 1.287 1.00 91.69 275 GLY A O 1
ATOM 2167 N N . ARG A 1 276 ? 13.213 14.176 -0.299 1.00 91.56 276 ARG A N 1
ATOM 2168 C CA . ARG A 1 276 ? 12.063 15.094 -0.306 1.00 91.56 276 ARG A CA 1
ATOM 2169 C C . ARG A 1 276 ? 11.546 15.356 -1.705 1.00 91.56 276 ARG A C 1
ATOM 2171 O O . ARG A 1 276 ? 12.283 15.789 -2.588 1.00 91.56 276 ARG A O 1
ATOM 2178 N N . LEU A 1 277 ? 10.245 15.163 -1.880 1.00 91.06 277 LEU A N 1
ATOM 2179 C CA . LEU A 1 277 ? 9.536 15.479 -3.106 1.00 91.06 277 LEU A CA 1
ATOM 2180 C C . LEU A 1 277 ? 8.730 16.766 -2.924 1.00 91.06 277 LEU A C 1
ATOM 2182 O O . LEU A 1 277 ? 7.803 16.810 -2.126 1.00 91.06 277 LEU A O 1
ATOM 2186 N N . TYR A 1 278 ? 9.059 17.803 -3.690 1.00 88.88 278 TYR A N 1
ATOM 2187 C CA . TYR A 1 278 ? 8.389 19.107 -3.638 1.00 88.88 278 TYR A CA 1
ATOM 2188 C C . TYR A 1 278 ? 7.222 19.189 -4.628 1.00 88.88 278 TYR A C 1
ATOM 2190 O O . TYR A 1 278 ? 7.297 18.624 -5.722 1.00 88.88 278 TYR A O 1
ATOM 2198 N N . SER A 1 279 ? 6.152 19.894 -4.259 1.00 85.31 279 SER A N 1
ATOM 2199 C CA . SER A 1 279 ? 4.934 20.086 -5.069 1.00 85.31 279 SER A CA 1
ATOM 2200 C C . SER A 1 279 ? 5.150 20.954 -6.305 1.00 85.31 279 SER A C 1
ATOM 2202 O O . SER A 1 279 ? 4.549 20.702 -7.350 1.00 85.31 279 SER A O 1
ATOM 2204 N N . THR A 1 280 ? 6.041 21.936 -6.210 1.00 79.06 280 THR A N 1
ATOM 2205 C CA . THR A 1 280 ? 6.404 22.848 -7.293 1.00 79.06 280 THR A CA 1
ATOM 2206 C C . THR A 1 280 ? 7.797 22.526 -7.836 1.00 79.06 280 THR A C 1
ATOM 2208 O O . THR A 1 280 ? 8.579 21.789 -7.230 1.00 79.06 280 THR A O 1
ATOM 2211 N N . ARG A 1 281 ? 8.090 23.048 -9.033 1.00 66.81 281 ARG A N 1
ATOM 2212 C CA . ARG A 1 281 ? 9.433 23.008 -9.636 1.00 66.81 281 ARG A CA 1
ATOM 2213 C C . ARG A 1 281 ? 10.308 24.190 -9.217 1.00 66.81 281 ARG A C 1
ATOM 2215 O O . ARG A 1 281 ? 11.506 24.144 -9.438 1.00 66.81 281 ARG A O 1
ATOM 2222 N N . GLU A 1 282 ? 9.716 25.223 -8.627 1.00 66.56 282 GLU A N 1
ATOM 2223 C CA . GLU A 1 282 ? 10.433 26.404 -8.153 1.00 66.56 282 GLU A CA 1
ATOM 2224 C C . GLU A 1 282 ? 11.018 26.146 -6.759 1.00 66.56 282 GLU A C 1
ATOM 2226 O O . GLU A 1 282 ? 10.356 25.586 -5.880 1.00 66.56 282 GLU A O 1
ATOM 2231 N N . ASP A 1 283 ? 12.279 26.532 -6.565 1.00 55.25 283 ASP A N 1
ATOM 2232 C CA . ASP A 1 283 ? 12.993 26.353 -5.306 1.00 55.25 283 ASP A CA 1
ATOM 2233 C C . ASP A 1 283 ? 12.352 27.159 -4.164 1.00 55.25 283 ASP A C 1
ATOM 2235 O O . ASP A 1 283 ? 12.238 28.377 -4.237 1.00 55.25 283 ASP A O 1
ATOM 2239 N N . GLY A 1 284 ? 12.019 26.481 -3.060 1.00 58.12 284 GLY A N 1
ATOM 2240 C CA . GLY A 1 284 ? 11.872 27.111 -1.741 1.00 58.12 284 GLY A CA 1
ATOM 2241 C C . GLY A 1 284 ? 10.462 27.482 -1.272 1.00 58.12 284 GLY A C 1
ATOM 2242 O O . GLY A 1 284 ? 10.329 27.818 -0.100 1.00 58.12 284 GLY A O 1
ATOM 2243 N N . GLU A 1 285 ? 9.417 27.371 -2.098 1.00 63.62 285 GLU A N 1
ATOM 2244 C CA . GLU A 1 285 ? 8.067 27.848 -1.711 1.00 63.62 285 GLU A CA 1
ATOM 2245 C C . GLU A 1 285 ? 6.955 26.781 -1.742 1.00 63.62 285 GLU A C 1
ATOM 2247 O O . GLU A 1 285 ? 5.816 27.051 -1.366 1.00 63.62 285 GLU A O 1
ATOM 2252 N N . GLY A 1 286 ? 7.260 25.548 -2.159 1.00 76.62 286 GLY A N 1
ATOM 2253 C CA . GLY A 1 286 ? 6.270 24.471 -2.258 1.00 76.62 286 GLY A CA 1
ATOM 2254 C C . GLY A 1 286 ? 6.177 23.580 -1.015 1.00 76.62 286 GLY A C 1
ATOM 2255 O O . GLY A 1 286 ? 7.187 23.256 -0.388 1.00 76.62 286 GLY A O 1
ATOM 2256 N N . ALA A 1 287 ? 4.969 23.079 -0.727 1.00 87.19 287 ALA A N 1
ATOM 2257 C CA . ALA A 1 287 ? 4.778 21.937 0.168 1.00 87.19 287 ALA A CA 1
ATOM 2258 C C . ALA A 1 287 ? 5.594 20.731 -0.328 1.00 87.19 287 ALA A C 1
ATOM 2260 O O . ALA A 1 287 ? 5.778 20.566 -1.541 1.00 87.19 287 ALA A O 1
ATOM 2261 N N . TRP A 1 288 ? 6.061 19.885 0.586 1.00 89.94 288 TRP A N 1
ATOM 2262 C CA . TRP A 1 288 ? 6.871 18.715 0.258 1.00 89.94 288 TRP A CA 1
ATOM 2263 C C . TRP A 1 288 ? 6.401 17.475 1.012 1.00 89.94 288 TRP A C 1
ATOM 2265 O O . TRP A 1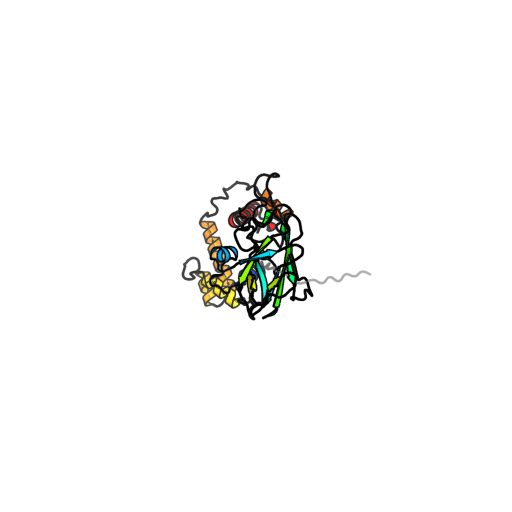 288 ? 5.731 17.565 2.036 1.00 89.94 288 TRP A O 1
ATOM 2275 N N . ILE A 1 289 ? 6.755 16.320 0.463 1.00 89.38 289 ILE A N 1
ATOM 2276 C CA . ILE A 1 289 ? 6.487 14.997 1.014 1.00 89.38 289 ILE A CA 1
ATOM 2277 C C . ILE A 1 289 ? 7.835 14.331 1.268 1.00 89.38 289 ILE A C 1
ATOM 2279 O O . ILE A 1 289 ? 8.720 14.351 0.406 1.00 89.38 289 ILE A O 1
ATOM 2283 N N . GLU A 1 290 ? 8.012 13.765 2.459 1.00 90.50 290 GLU A N 1
ATOM 2284 C CA . GLU A 1 290 ? 9.151 12.895 2.740 1.00 90.50 290 GLU A CA 1
ATOM 2285 C C . GLU A 1 290 ? 9.060 11.650 1.853 1.00 90.50 290 GLU A C 1
ATOM 2287 O O . GLU A 1 290 ? 7.999 11.046 1.746 1.00 90.50 290 GLU A O 1
ATOM 2292 N N . MET A 1 291 ? 10.160 11.247 1.230 1.00 89.19 291 MET A N 1
ATOM 2293 C CA . MET A 1 291 ? 10.300 10.030 0.433 1.00 89.19 291 MET A CA 1
ATOM 2294 C C . MET A 1 291 ? 11.026 8.980 1.275 1.00 89.19 291 MET A C 1
ATOM 2296 O O . MET A 1 291 ? 12.209 8.700 1.084 1.00 89.19 291 MET A O 1
ATOM 2300 N N . SER A 1 292 ? 10.314 8.426 2.251 1.00 85.69 292 SER A N 1
ATOM 2301 C CA . SER A 1 292 ? 10.793 7.354 3.118 1.00 85.69 292 SER A CA 1
ATOM 2302 C C . SER A 1 292 ? 10.216 6.004 2.683 1.00 85.69 292 SER A C 1
ATOM 2304 O O . SER A 1 292 ? 9.398 5.908 1.770 1.00 85.69 292 SER A O 1
ATOM 2306 N N . ARG A 1 293 ? 10.590 4.930 3.387 1.00 81.25 293 ARG A N 1
ATOM 2307 C CA . ARG A 1 293 ? 9.969 3.605 3.201 1.00 81.25 293 ARG A CA 1
ATOM 2308 C C . ARG A 1 293 ? 8.488 3.565 3.587 1.00 81.25 293 ARG A C 1
ATOM 2310 O O . ARG A 1 293 ? 7.809 2.607 3.247 1.00 81.25 293 ARG A O 1
ATOM 2317 N N . GLN A 1 294 ? 8.007 4.559 4.332 1.00 83.19 294 GLN A N 1
ATOM 2318 C CA . GLN A 1 294 ? 6.611 4.646 4.755 1.00 83.19 294 GLN A CA 1
ATOM 2319 C C . GLN A 1 294 ? 5.755 5.466 3.788 1.00 83.19 294 GLN A C 1
ATOM 2321 O O . GLN A 1 294 ? 4.530 5.434 3.901 1.00 83.19 294 GLN A O 1
ATOM 2326 N N . THR A 1 295 ? 6.385 6.188 2.861 1.00 85.06 295 THR A N 1
ATOM 2327 C CA . THR A 1 295 ? 5.727 7.018 1.854 1.00 85.06 295 THR A CA 1
ATOM 2328 C C . THR A 1 295 ? 5.041 6.133 0.830 1.00 85.06 295 THR A C 1
ATOM 2330 O O . THR A 1 295 ? 5.675 5.327 0.152 1.00 85.06 295 THR A O 1
ATOM 2333 N N . THR A 1 296 ? 3.727 6.285 0.714 1.00 78.75 296 THR A N 1
ATOM 2334 C CA . THR A 1 296 ? 2.917 5.467 -0.184 1.00 78.75 296 THR A CA 1
ATOM 2335 C C . THR A 1 296 ? 2.727 6.146 -1.534 1.00 78.75 296 THR A C 1
ATOM 2337 O O . THR A 1 296 ? 2.774 7.364 -1.678 1.00 78.75 296 THR A O 1
ATOM 2340 N N . TRP A 1 297 ? 2.362 5.370 -2.549 1.00 74.38 297 TRP A N 1
ATOM 2341 C CA . TRP A 1 297 ? 1.933 5.935 -3.832 1.00 74.38 297 TRP A CA 1
ATOM 2342 C C . TRP A 1 297 ? 0.591 6.694 -3.758 1.00 74.38 297 TRP A C 1
ATOM 2344 O O . TRP A 1 297 ? 0.077 7.170 -4.766 1.00 74.38 297 TRP A O 1
ATOM 2354 N N . ARG A 1 298 ? -0.051 6.763 -2.589 1.00 79.00 298 ARG A N 1
ATOM 2355 C CA . ARG A 1 298 ? -1.293 7.517 -2.388 1.00 79.00 298 ARG A CA 1
ATOM 2356 C C . ARG A 1 298 ? -1.080 8.771 -1.552 1.00 79.00 298 ARG A C 1
ATOM 2358 O O . ARG A 1 298 ? -2.076 9.370 -1.154 1.00 79.00 298 ARG A O 1
ATOM 2365 N N . GLU A 1 299 ? 0.169 9.188 -1.328 1.00 85.38 299 GLU A N 1
ATOM 2366 C CA . GLU A 1 299 ? 0.413 10.456 -0.648 1.00 85.38 299 GLU A CA 1
ATOM 2367 C C . GLU A 1 299 ? -0.273 11.615 -1.385 1.00 85.38 299 GLU A C 1
ATOM 2369 O O . GLU A 1 299 ? -0.255 11.736 -2.622 1.00 85.38 299 GLU A O 1
ATOM 2374 N N . VAL A 1 300 ? -0.891 12.467 -0.579 1.00 85.75 300 VAL A N 1
ATOM 2375 C CA . VAL A 1 300 ? -1.475 13.735 -0.992 1.00 85.75 300 VAL A CA 1
ATOM 2376 C C . VAL A 1 300 ? -0.528 14.859 -0.607 1.00 85.75 300 VAL A C 1
ATOM 2378 O O . VAL A 1 300 ? 0.220 14.752 0.363 1.00 85.75 300 VAL A O 1
ATOM 2381 N N . TRP A 1 301 ? -0.538 15.943 -1.376 1.00 87.94 301 TRP A N 1
ATOM 2382 C CA . TRP A 1 301 ? 0.205 17.133 -0.980 1.00 87.94 301 TRP A CA 1
ATOM 2383 C C . TRP A 1 301 ? -0.361 17.685 0.332 1.00 87.94 301 TRP A C 1
ATOM 2385 O O . TRP A 1 301 ? -1.588 17.782 0.435 1.00 87.94 301 TRP A O 1
ATOM 2395 N N . PRO A 1 302 ? 0.491 18.082 1.297 1.00 85.44 302 PRO A N 1
ATOM 2396 C CA . PRO A 1 302 ? 0.030 18.677 2.546 1.00 85.44 302 PRO A CA 1
ATOM 2397 C C . PRO A 1 302 ? -1.006 19.784 2.307 1.00 85.44 302 PRO A C 1
ATOM 2399 O O . PRO A 1 302 ? -0.821 20.642 1.438 1.00 85.44 302 PRO A O 1
ATOM 2402 N N . GLY A 1 303 ? -2.129 19.718 3.028 1.00 81.75 303 GLY A N 1
ATOM 2403 C CA . GLY A 1 303 ? -3.238 20.669 2.899 1.00 81.75 303 GLY A CA 1
ATOM 2404 C C . GLY A 1 303 ? -4.082 20.548 1.618 1.00 81.75 303 GLY A C 1
ATOM 2405 O O . GLY A 1 303 ? -4.871 21.446 1.324 1.00 81.75 303 GLY A O 1
ATOM 2406 N N . SER A 1 304 ? -3.942 19.476 0.828 1.00 84.19 304 SER A N 1
ATOM 2407 C CA . SER A 1 304 ? -4.643 19.305 -0.453 1.00 84.19 304 SER A CA 1
ATOM 2408 C C . SER A 1 304 ? -5.168 17.885 -0.662 1.00 84.19 304 SER A C 1
ATOM 2410 O O . SER A 1 304 ? -4.565 16.913 -0.235 1.00 84.19 304 SER A O 1
ATOM 2412 N N . ALA A 1 305 ? -6.246 17.743 -1.440 1.00 82.62 305 ALA A N 1
ATOM 2413 C CA . ALA A 1 305 ? -6.724 16.449 -1.951 1.00 82.62 305 ALA A CA 1
ATOM 2414 C C . ALA A 1 305 ? -6.044 16.025 -3.271 1.00 82.62 305 ALA A C 1
ATOM 2416 O O . ALA A 1 305 ? -6.522 15.130 -3.980 1.00 82.62 305 ALA A O 1
ATOM 2417 N N . SER A 1 306 ? -4.972 16.719 -3.665 1.00 85.12 306 SER A N 1
ATOM 2418 C CA . SER A 1 306 ? -4.215 16.426 -4.881 1.00 85.12 306 SER A CA 1
ATOM 2419 C C . SER A 1 306 ? -3.126 15.402 -4.601 1.00 85.12 306 SER A C 1
ATOM 2421 O O . SER A 1 306 ? -2.296 15.598 -3.720 1.00 85.12 306 SER A O 1
ATOM 2423 N N . TYR A 1 307 ? -3.104 14.334 -5.393 1.00 84.75 307 TYR A N 1
ATOM 2424 C CA . TYR A 1 307 ? -2.091 13.289 -5.291 1.00 84.75 307 TYR A CA 1
ATOM 2425 C C . TYR A 1 307 ? -0.789 13.673 -5.976 1.00 84.75 307 TYR A C 1
ATOM 2427 O O . TYR A 1 307 ? -0.776 14.408 -6.974 1.00 84.75 307 TYR A O 1
ATOM 2435 N N . VAL A 1 308 ? 0.294 13.053 -5.516 1.00 85.12 308 VAL A N 1
ATOM 2436 C CA . VAL A 1 308 ? 1.506 12.933 -6.320 1.00 85.12 308 VAL A CA 1
ATOM 2437 C C . VAL A 1 308 ? 1.170 12.188 -7.612 1.00 85.12 308 VAL A C 1
ATOM 2439 O O . VAL A 1 308 ? 0.664 11.063 -7.614 1.00 85.12 308 VAL A O 1
ATOM 2442 N N . ARG A 1 309 ? 1.454 12.816 -8.753 1.00 86.06 309 ARG A N 1
ATOM 2443 C CA . ARG A 1 309 ? 1.360 12.158 -10.056 1.00 86.06 309 ARG A CA 1
ATOM 2444 C C . ARG A 1 309 ? 2.641 11.372 -10.299 1.00 86.06 309 ARG A C 1
ATOM 2446 O O . ARG A 1 309 ? 3.632 11.913 -10.769 1.00 86.06 309 ARG A O 1
ATOM 2453 N N . HIS A 1 310 ? 2.604 10.084 -9.984 1.00 82.69 310 HIS A N 1
ATOM 2454 C CA . HIS A 1 310 ? 3.743 9.168 -10.114 1.00 82.69 310 HIS A CA 1
ATOM 2455 C C . HIS A 1 310 ? 4.348 9.165 -11.514 1.00 82.69 310 HIS A C 1
ATOM 2457 O O . HIS A 1 310 ? 5.563 9.159 -11.651 1.00 82.69 310 HIS A O 1
ATOM 2463 N N . ASN A 1 311 ? 3.512 9.247 -12.552 1.00 83.88 311 ASN A N 1
ATOM 2464 C CA . ASN A 1 311 ? 3.993 9.342 -13.928 1.00 83.88 311 ASN A CA 1
ATOM 2465 C C . ASN A 1 311 ? 4.865 10.584 -14.144 1.00 83.88 311 ASN A C 1
ATOM 2467 O O . ASN A 1 311 ? 5.865 10.495 -14.846 1.00 83.88 311 ASN A O 1
ATOM 2471 N N . ASP A 1 312 ? 4.526 11.711 -13.513 1.00 84.94 312 ASP A N 1
ATOM 2472 C CA . ASP A 1 312 ? 5.313 12.940 -13.613 1.00 84.94 312 ASP A CA 1
ATOM 2473 C C . ASP A 1 312 ? 6.618 12.807 -12.817 1.00 84.94 312 ASP A C 1
ATOM 2475 O O . ASP A 1 312 ? 7.675 13.176 -13.319 1.00 84.94 312 ASP A O 1
ATOM 2479 N N . LEU A 1 313 ? 6.567 12.213 -11.616 1.00 87.56 313 LEU A N 1
ATOM 2480 C CA . LEU A 1 313 ? 7.757 11.917 -10.808 1.00 87.56 313 LEU A CA 1
ATOM 2481 C C . LEU A 1 313 ? 8.741 11.007 -11.556 1.00 87.56 313 LEU A C 1
ATOM 2483 O O . LEU A 1 313 ? 9.903 11.363 -11.715 1.00 87.56 313 LEU A O 1
ATOM 2487 N N . PHE A 1 314 ? 8.283 9.850 -12.038 1.00 89.12 314 PHE A N 1
ATOM 2488 C CA . PHE A 1 314 ? 9.137 8.893 -12.744 1.00 89.12 314 PHE A CA 1
ATOM 2489 C C . PHE A 1 314 ? 9.620 9.438 -14.088 1.00 89.12 314 PHE A C 1
ATOM 2491 O O . PHE A 1 314 ? 10.753 9.173 -14.482 1.00 89.12 314 PHE A O 1
ATOM 2498 N N . ALA A 1 315 ? 8.809 10.243 -14.782 1.00 85.94 315 ALA A N 1
ATOM 2499 C CA . ALA A 1 315 ? 9.263 10.928 -15.987 1.00 85.94 315 ALA A CA 1
ATOM 2500 C C . ALA A 1 315 ? 10.355 11.963 -15.679 1.00 85.94 315 ALA A C 1
ATOM 2502 O O . ALA A 1 315 ? 11.308 12.073 -16.447 1.00 85.94 315 ALA A O 1
ATOM 2503 N N . ASP A 1 316 ? 10.235 12.722 -14.588 1.00 86.94 316 ASP A N 1
ATOM 2504 C CA . ASP A 1 316 ? 11.238 13.712 -14.184 1.00 86.94 316 ASP A CA 1
ATOM 2505 C C . ASP A 1 316 ? 12.539 13.029 -13.711 1.00 86.94 316 ASP A C 1
ATOM 2507 O O . ASP A 1 316 ? 13.619 13.445 -14.135 1.00 86.94 316 ASP A O 1
ATOM 2511 N N . LEU A 1 317 ? 12.455 11.926 -12.954 1.00 90.25 317 LEU A N 1
ATOM 2512 C CA . LEU A 1 317 ? 13.606 11.074 -12.608 1.00 90.25 317 LEU A CA 1
ATOM 2513 C C . LEU A 1 317 ? 14.284 10.507 -13.864 1.00 90.25 317 LEU A C 1
ATOM 2515 O O . LEU A 1 317 ? 15.487 10.671 -14.052 1.00 90.25 317 LEU A O 1
ATOM 2519 N N . GLY A 1 318 ? 1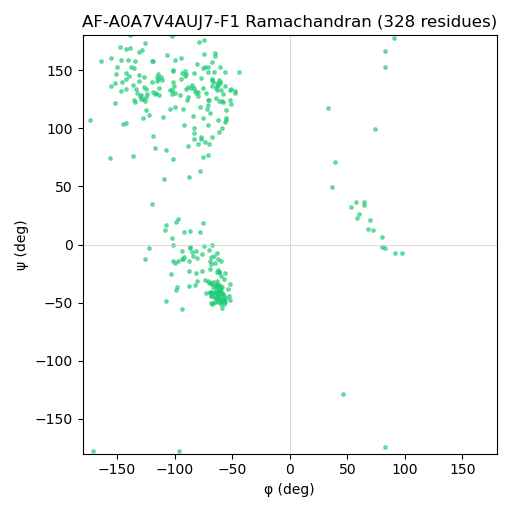3.507 9.945 -14.794 1.00 87.56 318 GLY A N 1
ATOM 2520 C CA . GLY A 1 318 ? 14.025 9.428 -16.061 1.00 87.56 318 GLY A CA 1
ATOM 2521 C C . GLY A 1 318 ? 14.685 10.505 -16.930 1.00 87.56 318 GLY A C 1
ATOM 2522 O O . GLY A 1 318 ? 15.688 10.236 -17.593 1.00 87.56 318 GLY A O 1
ATOM 2523 N N . ARG A 1 319 ? 14.182 11.749 -16.910 1.00 84.56 319 ARG A N 1
ATOM 2524 C CA . ARG A 1 319 ? 14.838 12.895 -17.570 1.00 84.56 319 ARG A CA 1
ATOM 2525 C C . ARG A 1 319 ? 16.154 13.261 -16.892 1.00 84.56 319 ARG A C 1
ATOM 2527 O O . ARG A 1 319 ? 17.136 13.497 -17.598 1.00 84.56 319 ARG A O 1
ATOM 2534 N N . ALA A 1 320 ? 16.179 13.299 -15.561 1.00 88.25 320 ALA A N 1
ATOM 2535 C CA . ALA A 1 320 ? 17.391 13.572 -14.798 1.00 88.25 320 ALA A CA 1
ATOM 2536 C C . ALA A 1 320 ? 18.464 12.512 -15.080 1.00 88.25 320 ALA A C 1
ATOM 2538 O O . ALA A 1 320 ? 19.589 12.870 -15.438 1.00 88.25 320 ALA A O 1
ATOM 2539 N N . TYR A 1 321 ? 18.092 11.228 -15.064 1.00 89.62 321 TYR A N 1
ATOM 2540 C CA . TYR A 1 321 ? 18.955 10.125 -15.487 1.00 89.62 321 TYR A CA 1
ATOM 2541 C C . TYR A 1 321 ? 19.450 10.308 -16.923 1.00 89.62 321 TYR A C 1
ATOM 2543 O O . TYR A 1 321 ? 20.650 10.261 -17.192 1.00 89.62 321 TYR A O 1
ATOM 2551 N N . ALA A 1 322 ? 18.547 10.565 -17.874 1.00 83.12 322 ALA A N 1
ATOM 2552 C CA . ALA A 1 322 ? 18.911 10.685 -19.281 1.00 83.12 322 ALA A CA 1
ATOM 2553 C C . ALA A 1 322 ? 19.944 11.795 -19.531 1.00 83.12 322 ALA A C 1
ATOM 2555 O O . ALA A 1 322 ? 20.832 11.597 -20.368 1.00 83.12 322 ALA A O 1
ATOM 2556 N N . ALA A 1 323 ? 19.844 12.911 -18.804 1.00 83.69 323 ALA A N 1
ATOM 2557 C CA . ALA A 1 323 ? 20.725 14.066 -18.938 1.00 83.69 323 ALA A CA 1
ATOM 2558 C C . ALA A 1 323 ? 22.055 13.946 -18.187 1.00 83.69 323 ALA A C 1
ATOM 2560 O O . ALA A 1 323 ? 23.065 14.450 -18.673 1.00 83.69 323 ALA A O 1
ATOM 2561 N N . THR A 1 324 ? 22.069 13.297 -17.023 1.00 86.62 324 THR A N 1
ATOM 2562 C CA . THR A 1 324 ? 23.254 13.243 -16.146 1.00 86.62 324 THR A CA 1
ATOM 2563 C C . THR A 1 324 ? 24.002 11.916 -16.220 1.00 86.62 324 THR A C 1
ATOM 2565 O O . THR A 1 324 ? 25.201 11.883 -15.961 1.00 86.62 324 THR A O 1
ATOM 2568 N N . LYS A 1 325 ? 23.305 10.836 -16.596 1.00 87.38 325 LYS A N 1
ATOM 2569 C CA . LYS A 1 325 ? 23.747 9.439 -16.455 1.00 87.38 325 LYS A CA 1
ATOM 2570 C C . LYS A 1 325 ? 24.060 9.043 -15.009 1.00 87.38 325 LYS A C 1
ATOM 2572 O O . LYS A 1 325 ? 24.823 8.111 -14.783 1.00 87.38 325 LYS A O 1
ATOM 2577 N N . ASP A 1 326 ? 23.484 9.752 -14.041 1.00 89.81 326 ASP A N 1
ATOM 2578 C CA . ASP A 1 326 ? 23.613 9.426 -12.627 1.00 89.81 326 ASP A CA 1
ATOM 2579 C C . ASP A 1 326 ? 22.579 8.363 -12.234 1.00 89.81 326 ASP A C 1
ATOM 2581 O O . ASP A 1 326 ? 21.378 8.629 -12.193 1.00 89.81 326 ASP A O 1
ATOM 2585 N N . GLU A 1 327 ? 23.064 7.157 -11.937 1.00 91.31 327 GLU A N 1
ATOM 2586 C CA . GLU A 1 327 ? 22.262 5.985 -11.563 1.00 91.31 327 GLU A CA 1
ATOM 2587 C C . GLU A 1 327 ? 21.414 6.194 -10.299 1.00 91.31 327 GLU A C 1
ATOM 2589 O O . GLU A 1 327 ? 20.485 5.432 -10.066 1.00 91.31 327 GLU A O 1
ATOM 2594 N N . ARG A 1 328 ? 21.660 7.239 -9.493 1.00 92.12 328 ARG A N 1
ATOM 2595 C CA . ARG A 1 328 ? 20.773 7.580 -8.364 1.00 92.12 328 ARG A CA 1
ATOM 2596 C C . ARG A 1 328 ? 19.345 7.919 -8.807 1.00 92.12 328 ARG A C 1
ATOM 2598 O O . ARG A 1 328 ? 18.433 7.833 -7.990 1.00 92.12 328 ARG A O 1
ATOM 2605 N N . TYR A 1 329 ? 19.158 8.343 -10.058 1.00 90.00 329 TYR A N 1
ATOM 2606 C CA . TYR A 1 329 ? 17.843 8.666 -10.615 1.00 90.00 329 TYR A CA 1
ATOM 2607 C C . TYR A 1 329 ? 17.147 7.485 -11.315 1.00 90.00 329 TYR A C 1
ATOM 2609 O O . TYR A 1 329 ? 15.985 7.644 -11.694 1.00 90.00 329 TYR A O 1
ATOM 2617 N N . ALA A 1 330 ? 17.848 6.371 -11.559 1.00 85.56 330 ALA A N 1
ATOM 2618 C CA . ALA A 1 330 ? 17.329 5.201 -12.278 1.00 85.56 330 ALA A CA 1
ATOM 2619 C C . ALA A 1 330 ? 16.551 4.255 -11.351 1.00 85.56 330 ALA A C 1
ATOM 2621 O O . ALA A 1 330 ? 15.514 3.723 -11.810 1.00 85.56 330 ALA A O 1
#

Radius of gyration: 27.52 Å; Cα contacts (8 Å, |Δi|>4): 605; chains: 1; bounding box: 113×51×61 Å

pLDDT: mean 86.66, std 16.77, range [34.22, 98.81]

Foldseek 3Di:
DDDDDDDDDDDDPDDPPPPPPPPPCFPDPVVLVVLLDWDWFDWVLPDVVHDFLVVCVVVVQKDWDKAFQQKKKKKKAWGALQFFKFFKKFFQWACPPVFADAPKKKKKWKAQDLVRPDTQDIDMDHSQQRLQPGGDMWGRTGTDHHGRMMMMIIHMPDDDPRITITIKGFAPSPVRMFMGISSHTDHGMDTGMIIIGGGDRDSLVSLVVVLVVDPCVPPLQVQLVVCVVVVNSSSSVVSVVVSVVVVCVVVVVPPVPPVPDQDPCVQVCCCLPVQKHFPDPDPDDTAIDRNDSRDDQSGDGGPDSHGDPVVVQLVSLVSVCVNPVDPSSD